Protein 6N5W (pdb70)

Structure (mmCIF, N/CA/C/O backbone):
data_6N5W
#
_entry.id   6N5W
#
_cell.length_a   43.510
_cell.length_b   130.570
_cell.length_c   36.160
_cell.angle_alpha   90.00
_cell.angle_beta   90.00
_cell.angle_gamma   90.00
#
_symmetry.space_group_name_H-M   'P 21 21 2'
#
loop_
_entity.id
_entity.type
_entity.pdbx_description
1 polymer 'Potassium voltage-gated channel subfamily KQT member 4'
2 polymer 'Potassium voltage-gated channel subfamily KQT member 4'
3 polymer Calmodulin-1
4 non-polymer 'CALCIUM ION'
5 water water
#
loop_
_atom_site.group_PDB
_atom_site.id
_atom_site.type_symbol
_atom_site.label_atom_id
_atom_site.label_alt_id
_atom_site.label_comp_id
_atom_site.label_asym_id
_atom_site.label_entity_id
_atom_site.label_seq_id
_atom_site.pdbx_PDB_ins_code
_atom_site.Cartn_x
_atom_site.Cartn_y
_atom_site.Cartn_z
_atom_site.occupancy
_atom_site.B_iso_or_equiv
_atom_site.auth_seq_id
_atom_site.auth_comp_id
_atom_site.auth_asym_id
_atom_site.auth_atom_id
_atom_site.pdbx_PDB_model_num
ATOM 1 N N . ARG A 1 3 ? -16.258 33.687 -11.361 1.00 83.66 338 ARG A N 1
ATOM 2 C CA . ARG A 1 3 ? -17.716 33.794 -11.473 1.00 88.17 338 ARG A CA 1
ATOM 3 C C . ARG A 1 3 ? -18.434 32.698 -10.681 1.00 89.43 338 ARG A C 1
ATOM 4 O O . ARG A 1 3 ? -17.793 31.884 -10.021 1.00 88.85 338 ARG A O 1
ATOM 12 N N . ARG A 1 4 ? -19.767 32.669 -10.778 1.00 69.51 339 ARG A N 1
ATOM 13 C CA . ARG A 1 4 ? -20.576 31.895 -9.839 1.00 66.51 339 ARG A CA 1
ATOM 14 C C . ARG A 1 4 ? -20.750 30.445 -10.274 1.00 66.34 339 ARG A C 1
ATOM 15 O O . ARG A 1 4 ? -20.495 29.525 -9.490 1.00 65.57 339 ARG A O 1
ATOM 23 N N . MET A 1 5 ? -21.209 30.219 -11.506 1.00 67.18 340 MET A N 1
ATOM 24 C CA . MET A 1 5 ? -21.406 28.848 -11.975 1.00 66.08 340 MET A CA 1
ATOM 25 C C . MET A 1 5 ? -20.147 27.989 -11.902 1.00 63.97 340 MET A C 1
ATOM 26 O O . MET A 1 5 ? -20.231 26.866 -11.370 1.00 61.24 340 MET A O 1
ATOM 31 N N . PRO A 1 6 ? -18.979 28.410 -12.415 1.00 62.67 341 PRO A N 1
ATOM 32 C CA . PRO A 1 6 ? -17.808 27.527 -12.301 1.00 57.37 341 PRO A CA 1
ATOM 33 C C . PRO A 1 6 ? -17.414 27.301 -10.860 1.00 56.04 341 PRO A C 1
ATOM 34 O O . PRO A 1 6 ? -16.861 26.241 -10.532 1.00 50.54 341 PRO A O 1
ATOM 38 N N . ALA A 1 7 ? -17.720 28.273 -9.996 1.00 55.39 342 ALA A N 1
ATOM 39 C CA . ALA A 1 7 ? -17.455 28.168 -8.563 1.00 48.63 342 ALA A CA 1
ATOM 40 C C . ALA A 1 7 ? -18.382 27.161 -7.910 1.00 55.15 342 ALA A C 1
ATOM 41 O O . ALA A 1 7 ? -17.936 26.308 -7.132 1.00 50.19 342 ALA A O 1
ATOM 43 N N . ALA A 1 8 ? -19.685 27.256 -8.204 1.00 55.09 343 ALA A N 1
ATOM 44 C CA . ALA A 1 8 ? -20.615 26.221 -7.758 1.00 55.42 343 ALA A CA 1
ATOM 45 C C . ALA A 1 8 ? -20.181 24.838 -8.234 1.00 57.69 343 ALA A C 1
ATOM 46 O O . ALA A 1 8 ? -20.257 23.859 -7.484 1.00 55.85 343 ALA A O 1
ATOM 48 N N . ASN A 1 9 ? -19.753 24.734 -9.497 1.00 51.18 344 ASN A N 1
ATOM 49 C CA . ASN A 1 9 ? -19.303 23.450 -10.022 1.00 50.61 344 ASN A CA 1
ATOM 50 C C . ASN A 1 9 ? -18.168 22.883 -9.175 1.00 44.29 344 ASN A C 1
ATOM 51 O O . ASN A 1 9 ? -18.191 21.708 -8.784 1.00 40.14 344 ASN A O 1
ATOM 56 N N . LEU A 1 10 ? -17.158 23.706 -8.883 1.00 49.05 345 LEU A N 1
ATOM 57 C CA . LEU A 1 10 ? -16.029 23.210 -8.105 1.00 48.60 345 LEU A CA 1
ATOM 58 C C . LEU A 1 10 ? -16.486 22.709 -6.745 1.00 48.56 345 LEU A C 1
ATOM 59 O O . LEU A 1 10 ? -16.081 21.626 -6.312 1.00 44.47 345 LEU A O 1
ATOM 64 N N . ILE A 1 11 ? -17.340 23.478 -6.061 1.00 43.67 346 ILE A N 1
ATOM 65 C CA . ILE A 1 11 ? -17.776 23.074 -4.725 1.00 48.21 346 ILE A CA 1
ATOM 66 C C . ILE A 1 11 ? -18.615 21.806 -4.799 1.00 45.28 346 ILE A C 1
ATOM 67 O O . ILE A 1 11 ? -18.448 20.889 -3.990 1.00 36.53 346 ILE A O 1
ATOM 72 N N . GLN A 1 12 ? -19.538 21.744 -5.759 1.00 46.31 347 GLN A N 1
ATOM 73 C CA . GLN A 1 12 ? -20.326 20.531 -5.964 1.00 47.26 347 GLN A CA 1
ATOM 74 C C . GLN A 1 12 ? -19.432 19.318 -6.188 1.00 43.99 347 GLN A C 1
ATOM 75 O O . GLN A 1 12 ? -19.556 18.298 -5.501 1.00 39.30 347 GLN A O 1
ATOM 81 N N . ALA A 1 13 ? -18.512 19.421 -7.150 1.00 41.57 348 ALA A N 1
ATOM 82 C CA . ALA A 1 13 ? -17.638 18.298 -7.479 1.00 40.03 348 ALA A CA 1
ATOM 83 C C . ALA A 1 13 ? -16.812 17.866 -6.276 1.00 36.96 348 ALA A C 1
ATOM 84 O O . ALA A 1 13 ? -16.649 16.666 -6.010 1.00 33.67 348 ALA A O 1
ATOM 86 N N . ALA A 1 14 ? -16.310 18.830 -5.519 1.00 26.78 349 ALA A N 1
ATOM 87 C CA . ALA A 1 14 ? -15.530 18.498 -4.335 1.00 32.57 349 ALA A CA 1
ATOM 88 C C . ALA A 1 14 ? -16.389 17.779 -3.294 1.00 31.96 349 ALA A C 1
ATOM 89 O O . ALA A 1 14 ? -15.958 16.780 -2.690 1.00 29.02 349 ALA A O 1
ATOM 91 N N . TRP A 1 15 ? -17.623 18.249 -3.092 1.00 36.00 350 TRP A N 1
ATOM 92 C CA . TRP A 1 15 ? -18.501 17.602 -2.112 1.00 36.44 350 TRP A CA 1
ATOM 93 C C . TRP A 1 15 ? -18.856 16.166 -2.539 1.00 39.65 350 TRP A C 1
ATOM 94 O O . TRP A 1 15 ? -18.807 15.246 -1.719 1.00 31.33 350 TRP A O 1
ATOM 105 N N . ARG A 1 16 ? -19.168 15.943 -3.827 1.00 36.72 351 ARG A N 1
ATOM 106 C CA . ARG A 1 16 ? -19.546 14.598 -4.261 1.00 40.29 351 ARG A CA 1
ATOM 107 C C . ARG A 1 16 ? -18.369 13.642 -4.255 1.00 39.97 351 ARG A C 1
ATOM 108 O O . ARG A 1 16 ? -18.567 12.429 -4.118 1.00 43.43 351 ARG A O 1
ATOM 116 N N . LEU A 1 17 ? -17.148 14.158 -4.403 1.00 43.60 352 LEU A N 1
ATOM 117 C CA . LEU A 1 17 ? -15.968 13.315 -4.232 1.00 41.65 352 LEU A CA 1
ATOM 118 C C . LEU A 1 17 ? -15.751 12.970 -2.761 1.00 39.24 352 LEU A C 1
ATOM 119 O O . LEU A 1 17 ? -15.580 11.804 -2.410 1.00 43.23 352 LEU A O 1
ATOM 124 N N . TYR A 1 18 ? -15.738 13.980 -1.887 1.00 41.41 353 TYR A N 1
ATOM 125 C CA . TYR A 1 18 ? -15.647 13.723 -0.453 1.00 37.27 353 TYR A CA 1
ATOM 126 C C . TYR A 1 18 ? -16.725 12.730 0.011 1.00 46.56 353 TYR A C 1
ATOM 127 O O . TYR A 1 18 ? -16.477 11.890 0.876 1.00 56.85 353 TYR A O 1
ATOM 136 N N . SER A 1 19 ? -17.897 12.798 -0.572 1.00 50.19 354 SER A N 1
ATOM 137 C CA . SER A 1 19 ? -18.994 11.936 -0.208 1.00 55.16 354 SER A CA 1
ATOM 138 C C . SER A 1 19 ? -18.939 10.494 -0.694 1.00 59.51 354 SER A C 1
ATOM 139 O O . SER A 1 19 ? -19.771 9.702 -0.311 1.00 58.59 354 SER A O 1
ATOM 142 N N . THR A 1 20 ? -17.992 10.160 -1.549 1.00 55.55 355 THR A N 1
ATOM 143 C CA . THR A 1 20 ? -17.914 8.800 -2.034 1.00 64.57 355 THR A CA 1
ATOM 144 C C . THR A 1 20 ? -17.575 7.886 -0.877 1.00 65.30 355 THR A C 1
ATOM 145 O O . THR A 1 20 ? -18.024 6.768 -0.813 1.00 68.26 355 THR A O 1
ATOM 149 N N . ASP A 1 21 ? -16.808 8.393 0.063 1.00 84.55 356 ASP A N 1
ATOM 150 C CA . ASP A 1 21 ? -16.469 7.640 1.242 1.00 91.19 356 ASP A CA 1
ATOM 151 C C . ASP A 1 21 ? -17.688 7.580 2.136 1.00 88.60 356 ASP A C 1
ATOM 152 O O . ASP A 1 21 ? -17.949 8.507 2.889 1.00 86.28 356 ASP A O 1
ATOM 157 N N . ASP B 2 2 ? -17.298 -11.064 -6.694 1.00 80.78 525 ASP B N 1
ATOM 158 C CA . ASP B 2 2 ? -17.899 -9.818 -6.221 1.00 85.49 525 ASP B CA 1
ATOM 159 C C . ASP B 2 2 ? -17.272 -8.595 -6.896 1.00 80.91 525 ASP B C 1
ATOM 160 O O . ASP B 2 2 ? -16.073 -8.346 -6.773 1.00 83.18 525 ASP B O 1
ATOM 165 N N . ILE B 2 3 ? -18.118 -7.823 -7.585 1.00 68.77 526 ILE B N 1
ATOM 166 C CA . ILE B 2 3 ? -17.685 -6.710 -8.429 1.00 57.85 526 ILE B CA 1
ATOM 167 C C . ILE B 2 3 ? -17.834 -5.363 -7.731 1.00 58.09 526 ILE B C 1
ATOM 168 O O . ILE B 2 3 ? -17.376 -4.339 -8.268 1.00 56.89 526 ILE B O 1
ATOM 173 N N . MET B 2 4 ? -18.442 -5.332 -6.548 1.00 54.22 527 MET B N 1
ATOM 174 C CA . MET B 2 4 ? -18.780 -4.064 -5.900 1.00 54.50 527 MET B CA 1
ATOM 175 C C . MET B 2 4 ? -17.575 -3.185 -5.573 1.00 51.12 527 MET B C 1
ATOM 176 O O . MET B 2 4 ? -17.642 -1.968 -5.826 1.00 43.78 527 MET B O 1
ATOM 181 N N . PRO B 2 5 ? -16.481 -3.689 -4.984 1.00 55.28 528 PRO B N 1
ATOM 182 C CA . PRO B 2 5 ? -15.333 -2.791 -4.741 1.00 49.74 528 PRO B CA 1
ATOM 183 C C . PRO B 2 5 ? -14.832 -2.155 -6.023 1.00 45.61 528 PRO B C 1
ATOM 184 O O . PRO B 2 5 ? -14.536 -0.954 -6.066 1.00 46.64 528 PRO B O 1
ATOM 188 N N . ALA B 2 6 ? -14.760 -2.950 -7.086 1.00 35.12 529 ALA B N 1
ATOM 189 C CA . ALA B 2 6 ? -14.342 -2.440 -8.381 1.00 36.84 529 ALA B CA 1
ATOM 190 C C . ALA B 2 6 ? -15.253 -1.310 -8.843 1.00 33.10 529 ALA B C 1
ATOM 191 O O . ALA B 2 6 ? -14.776 -0.248 -9.254 1.00 30.62 529 ALA B O 1
ATOM 193 N N . VAL B 2 7 ? -16.567 -1.497 -8.722 1.00 35.46 530 VAL B N 1
ATOM 194 C CA . VAL B 2 7 ? -17.507 -0.472 -9.171 1.00 38.59 530 VAL B CA 1
ATOM 195 C C . VAL B 2 7 ? -17.409 0.788 -8.312 1.00 38.28 530 VAL B C 1
ATOM 196 O O . VAL B 2 7 ? -17.416 1.916 -8.833 1.00 32.71 530 VAL B O 1
ATOM 200 N N . LYS B 2 8 ? -17.319 0.632 -6.989 1.00 41.85 531 LYS B N 1
ATOM 201 C CA . LYS B 2 8 ? -17.137 1.808 -6.146 1.00 36.42 531 LYS B CA 1
ATOM 202 C C . LYS B 2 8 ? -15.873 2.577 -6.541 1.00 34.97 531 LYS B C 1
ATOM 203 O O . LYS B 2 8 ? -15.874 3.813 -6.600 1.00 42.18 531 LYS B O 1
ATOM 209 N N . THR B 2 9 ? -14.805 1.861 -6.869 1.00 33.72 532 THR B N 1
ATOM 210 C CA . THR B 2 9 ? -13.573 2.509 -7.312 1.00 36.91 532 THR B CA 1
ATOM 211 C C . THR B 2 9 ? -13.769 3.240 -8.640 1.00 32.19 532 THR B C 1
ATOM 212 O O . THR B 2 9 ? -13.245 4.343 -8.842 1.00 30.55 532 THR B O 1
ATOM 216 N N . VAL B 2 10 ? -14.537 2.650 -9.553 1.00 35.20 533 VAL B N 1
ATOM 217 C CA . VAL B 2 10 ? -14.807 3.310 -10.829 1.00 29.72 533 VAL B CA 1
ATOM 218 C C . VAL B 2 10 ? -15.543 4.621 -10.602 1.00 31.55 533 VAL B C 1
ATOM 219 O O . VAL B 2 10 ? -15.197 5.653 -11.196 1.00 32.81 533 VAL B O 1
ATOM 223 N N . ILE B 2 11 ? -16.544 4.615 -9.709 1.00 27.01 534 ILE B N 1
ATOM 224 C CA . ILE B 2 11 ? -17.306 5.835 -9.441 1.00 33.71 534 ILE B CA 1
ATOM 225 C C . ILE B 2 11 ? -16.400 6.900 -8.822 1.00 32.79 534 ILE B C 1
ATOM 226 O O . ILE B 2 11 ? -16.431 8.070 -9.219 1.00 36.02 534 ILE B O 1
ATOM 231 N N . ARG B 2 12 ? -15.562 6.503 -7.863 1.00 36.11 535 ARG B N 1
ATOM 232 C CA . ARG B 2 12 ? -14.669 7.455 -7.226 1.00 41.07 535 ARG B CA 1
ATOM 233 C C . ARG B 2 12 ? -13.717 8.052 -8.246 1.00 35.30 535 ARG B C 1
ATOM 234 O O . ARG B 2 12 ? -13.442 9.254 -8.214 1.00 37.84 535 ARG B O 1
ATOM 242 N N . SER B 2 13 ? -13.243 7.239 -9.195 1.00 33.27 536 SER B N 1
ATOM 243 C CA . SER B 2 13 ? -12.299 7.756 -10.180 1.00 34.77 536 SER B CA 1
ATOM 244 C C . SER B 2 13 ? -12.956 8.782 -11.101 1.00 33.90 536 SER B C 1
ATOM 245 O O . SER B 2 13 ? -12.324 9.773 -11.478 1.00 36.75 536 SER B O 1
ATOM 248 N N . ILE B 2 14 ? -14.222 8.574 -11.467 1.00 32.22 537 ILE B N 1
ATOM 249 C CA . ILE B 2 14 ? -14.923 9.569 -12.276 1.00 30.49 537 ILE B CA 1
ATOM 250 C C . ILE B 2 14 ? -15.154 10.844 -11.475 1.00 31.92 537 ILE B C 1
ATOM 251 O O . ILE B 2 14 ? -15.082 11.955 -12.005 1.00 32.68 537 ILE B O 1
ATOM 256 N N . ARG B 2 15 ? -15.401 10.714 -10.175 1.00 37.31 538 ARG B N 1
ATOM 257 C CA . ARG B 2 15 ? -15.585 11.924 -9.388 1.00 33.49 538 ARG B CA 1
ATOM 258 C C . ARG B 2 15 ? -14.268 12.652 -9.171 1.00 36.88 538 ARG B C 1
ATOM 259 O O . ARG B 2 15 ? -14.253 13.886 -9.095 1.00 36.51 538 ARG B O 1
ATOM 267 N N . ILE B 2 16 ? -13.149 11.932 -9.128 1.00 30.84 539 ILE B N 1
ATOM 268 C CA . ILE B 2 16 ? -11.853 12.611 -9.083 1.00 33.75 539 ILE B CA 1
ATOM 269 C C . ILE B 2 16 ? -11.617 13.395 -10.369 1.00 30.07 539 ILE B C 1
ATOM 270 O O . ILE B 2 16 ? -11.334 14.598 -10.338 1.00 30.64 539 ILE B O 1
ATOM 275 N N . LEU B 2 17 ? -11.796 12.743 -11.520 1.00 34.98 540 LEU B N 1
ATOM 276 C CA . LEU B 2 17 ? -11.685 13.433 -12.802 1.00 35.96 540 LEU B CA 1
ATOM 277 C C . LEU B 2 17 ? -12.598 14.650 -12.863 1.00 37.12 540 LEU B C 1
ATOM 278 O O . LEU B 2 17 ? -12.163 15.737 -13.254 1.00 34.63 540 LEU B O 1
ATOM 283 N N . LYS B 2 18 ? -13.858 14.502 -12.426 1.00 37.05 541 LYS B N 1
ATOM 284 C CA . LYS B 2 18 ? -14.778 15.632 -12.446 1.00 38.80 541 LYS B CA 1
ATOM 285 C C . LYS B 2 18 ? -14.301 16.741 -11.532 1.00 43.45 541 LYS B C 1
ATOM 286 O O . LYS B 2 18 ? -14.409 17.931 -11.865 1.00 42.03 541 LYS B O 1
ATOM 292 N N . PHE B 2 19 ? -13.786 16.379 -10.365 1.00 34.48 542 PHE B N 1
ATOM 293 C CA . PHE B 2 19 ? -13.281 17.404 -9.477 1.00 36.38 542 PHE B CA 1
ATOM 294 C C . PHE B 2 19 ? -12.093 18.122 -10.107 1.00 37.91 542 PHE B C 1
ATOM 295 O O . PHE B 2 19 ? -12.039 19.355 -10.126 1.00 33.19 542 PHE B O 1
ATOM 303 N N . LEU B 2 20 ? -11.144 17.366 -10.670 1.00 36.05 543 LEU B N 1
ATOM 304 C CA . LEU B 2 20 ? -9.960 18.010 -11.238 1.00 34.94 543 LEU B CA 1
ATOM 305 C C . LEU B 2 20 ? -10.326 18.939 -12.389 1.00 44.07 543 LEU B C 1
ATOM 306 O O . LEU B 2 20 ? -9.673 19.974 -12.586 1.00 39.31 543 LEU B O 1
ATOM 311 N N . VAL B 2 21 ? -11.363 18.598 -13.159 1.00 46.93 544 VAL B N 1
ATOM 312 C CA . VAL B 2 21 ? -11.730 19.471 -14.263 1.00 44.76 544 VAL B CA 1
ATOM 313 C C . VAL B 2 21 ? -12.406 20.731 -13.746 1.00 43.90 544 VAL B C 1
ATOM 314 O O . VAL B 2 21 ? -12.080 21.841 -14.184 1.00 50.23 544 VAL B O 1
ATOM 318 N N . ALA B 2 22 ? -13.332 20.600 -12.786 1.00 35.94 545 ALA B N 1
ATOM 319 C CA . ALA B 2 22 ? -13.939 21.804 -12.223 1.00 35.49 545 ALA B CA 1
ATOM 320 C C . ALA B 2 22 ? -12.895 22.698 -11.548 1.00 40.41 545 ALA B C 1
ATOM 321 O O . ALA B 2 22 ? -13.081 23.924 -11.469 1.00 40.61 545 ALA B O 1
ATOM 323 N N . LYS B 2 23 ? -11.769 22.124 -11.097 1.00 37.96 546 LYS B N 1
ATOM 324 C CA . LYS B 2 23 ? -10.722 22.963 -10.521 1.00 41.17 546 LYS B CA 1
ATOM 325 C C . LYS B 2 23 ? -9.960 23.719 -11.608 1.00 47.99 546 LYS B C 1
ATOM 326 O O . LYS B 2 23 ? -9.690 24.919 -11.462 1.00 50.35 546 LYS B O 1
ATOM 332 N N . ARG B 2 24 ? -9.608 23.032 -12.702 1.00 52.78 547 ARG B N 1
ATOM 333 C CA . ARG B 2 24 ? -8.974 23.688 -13.844 1.00 50.84 547 ARG B CA 1
ATOM 334 C C . ARG B 2 24 ? -9.845 24.817 -14.386 1.00 51.76 547 ARG B C 1
ATOM 335 O O . ARG B 2 24 ? -9.347 25.914 -14.678 1.00 54.30 547 ARG B O 1
ATOM 343 N N . LYS B 2 25 ? -11.158 24.575 -14.492 1.00 48.54 548 LYS B N 1
ATOM 344 C CA . LYS B 2 25 ? -12.075 25.539 -15.090 1.00 49.75 548 LYS B CA 1
ATOM 345 C C . LYS B 2 25 ? -12.320 26.746 -14.206 1.00 49.94 548 LYS B C 1
ATOM 346 O O . LYS B 2 25 ? -12.701 27.802 -14.722 1.00 52.83 548 LYS B O 1
ATOM 352 N N . PHE B 2 26 ? -12.138 26.617 -12.899 1.00 49.15 549 PHE B N 1
ATOM 353 C CA . PHE B 2 26 ? -12.339 27.745 -12.007 1.00 49.24 549 PHE B CA 1
ATOM 354 C C . PHE B 2 26 ? -11.058 28.574 -11.977 1.00 60.00 549 PHE B C 1
ATOM 355 O O . PHE B 2 26 ? -9.961 28.045 -11.746 1.00 61.65 549 PHE B O 1
ATOM 364 N N . LEU C 3 5 ? 4.430 -3.526 -0.700 1.00 99.65 4 LEU C N 1
ATOM 365 C CA . LEU C 3 5 ? 3.270 -3.650 -1.584 1.00 98.70 4 LEU C CA 1
ATOM 366 C C . LEU C 3 5 ? 2.595 -5.013 -1.449 1.00 94.70 4 LEU C C 1
ATOM 367 O O . LEU C 3 5 ? 3.269 -6.046 -1.417 1.00 94.69 4 LEU C O 1
ATOM 372 N N . THR C 3 6 ? 1.261 -5.013 -1.379 1.00 97.85 5 THR C N 1
ATOM 373 C CA . THR C 3 6 ? 0.484 -6.238 -1.231 1.00 103.87 5 THR C CA 1
ATOM 374 C C . THR C 3 6 ? -0.524 -6.363 -2.363 1.00 100.10 5 THR C C 1
ATOM 375 O O . THR C 3 6 ? -1.002 -5.364 -2.909 1.00 97.72 5 THR C O 1
ATOM 379 N N . GLU C 3 7 ? -0.868 -7.604 -2.691 1.00 80.47 6 GLU C N 1
ATOM 380 C CA . GLU C 3 7 ? -1.792 -7.856 -3.787 1.00 77.89 6 GLU C CA 1
ATOM 381 C C . GLU C 3 7 ? -3.238 -7.559 -3.397 1.00 78.60 6 GLU C C 1
ATOM 382 O O . GLU C 3 7 ? -4.126 -7.602 -4.250 1.00 77.33 6 GLU C O 1
ATOM 388 N N . GLU C 3 8 ? -3.495 -7.208 -2.138 1.00 89.27 7 GLU C N 1
ATOM 389 C CA . GLU C 3 8 ? -4.808 -6.691 -1.772 1.00 91.37 7 GLU C CA 1
ATOM 390 C C . GLU C 3 8 ? -5.144 -5.446 -2.588 1.00 89.32 7 GLU C C 1
ATOM 391 O O . GLU C 3 8 ? -6.122 -5.424 -3.344 1.00 87.09 7 GLU C O 1
ATOM 397 N N . GLN C 3 9 ? -4.318 -4.404 -2.475 1.00 94.80 8 GLN C N 1
ATOM 398 C CA . GLN C 3 9 ? -4.612 -3.156 -3.172 1.00 98.35 8 GLN C CA 1
ATOM 399 C C . GLN C 3 9 ? -4.492 -3.315 -4.688 1.00 95.95 8 GLN C C 1
ATOM 400 O O . GLN C 3 9 ? -5.299 -2.753 -5.440 1.00 94.43 8 GLN C O 1
ATOM 406 N N . ILE C 3 10 ? -3.504 -4.088 -5.156 1.00 75.54 9 ILE C N 1
ATOM 407 C CA . ILE C 3 10 ? -3.317 -4.306 -6.593 1.00 71.11 9 ILE C CA 1
ATOM 408 C C . ILE C 3 10 ? -4.593 -4.869 -7.210 1.00 71.46 9 ILE C C 1
ATOM 409 O O . ILE C 3 10 ? -4.947 -4.546 -8.356 1.00 59.28 9 ILE C O 1
ATOM 414 N N . ALA C 3 11 ? -5.317 -5.689 -6.441 1.00 76.47 10 ALA C N 1
ATOM 415 C CA . ALA C 3 11 ? -6.465 -6.426 -6.954 1.00 70.27 10 ALA C CA 1
ATOM 416 C C . ALA C 3 11 ? -7.575 -5.494 -7.409 1.00 65.30 10 ALA C C 1
ATOM 417 O O . ALA C 3 11 ? -8.067 -5.608 -8.537 1.00 60.93 10 ALA C O 1
ATOM 419 N N . GLU C 3 12 ? -7.983 -4.563 -6.538 1.00 76.34 11 GLU C N 1
ATOM 420 C CA . GLU C 3 12 ? -9.168 -3.758 -6.803 1.00 74.25 11 GLU C CA 1
ATOM 421 C C . GLU C 3 12 ? -8.897 -2.729 -7.886 1.00 72.30 11 GLU C C 1
ATOM 422 O O . GLU C 3 12 ? -9.778 -2.433 -8.705 1.00 63.83 11 GLU C O 1
ATOM 428 N N . PHE C 3 13 ? -7.686 -2.162 -7.898 1.00 61.02 12 PHE C N 1
ATOM 429 C CA . PHE C 3 13 ? -7.361 -1.140 -8.889 1.00 49.95 12 PHE C CA 1
ATOM 430 C C . PHE C 3 13 ? -7.210 -1.747 -10.278 1.00 44.67 12 PHE C C 1
ATOM 431 O O . PHE C 3 13 ? -7.611 -1.138 -11.275 1.00 44.87 12 PHE C O 1
ATOM 439 N N . LYS C 3 14 ? -6.638 -2.945 -10.370 1.00 39.59 13 LYS C N 1
ATOM 440 C CA . LYS C 3 14 ? -6.542 -3.579 -11.674 1.00 44.03 13 LYS C CA 1
ATOM 441 C C . LYS C 3 14 ? -7.937 -3.908 -12.210 1.00 46.90 13 LYS C C 1
ATOM 442 O O . LYS C 3 14 ? -8.253 -3.613 -13.369 1.00 42.91 13 LYS C O 1
ATOM 448 N N . GLU C 3 15 ? -8.795 -4.500 -11.373 1.00 44.98 14 GLU C N 1
ATOM 449 C CA . GLU C 3 15 ? -10.149 -4.801 -11.827 1.00 47.56 14 GLU C CA 1
ATOM 450 C C . GLU C 3 15 ? -10.875 -3.526 -12.243 1.00 40.06 14 GLU C C 1
ATOM 451 O O . GLU C 3 15 ? -11.535 -3.483 -13.292 1.00 34.92 14 GLU C O 1
ATOM 457 N N . ALA C 3 16 ? -10.743 -2.465 -11.449 1.00 35.62 15 ALA C N 1
ATOM 458 C CA . ALA C 3 16 ? -11.402 -1.217 -11.798 1.00 35.12 15 ALA C CA 1
ATOM 459 C C . ALA C 3 16 ? -10.885 -0.665 -13.113 1.00 31.27 15 ALA C C 1
ATOM 460 O O . ALA C 3 16 ? -11.659 -0.117 -13.915 1.00 28.52 15 ALA C O 1
ATOM 462 N N . PHE C 3 17 ? -9.569 -0.769 -13.334 1.00 30.98 16 PHE C N 1
ATOM 463 C CA . PHE C 3 17 ? -8.984 -0.302 -14.581 1.00 32.53 16 PHE C CA 1
ATOM 464 C C . PHE C 3 17 ? -9.565 -1.065 -15.764 1.00 37.73 16 PHE C C 1
ATOM 465 O O . PHE C 3 17 ? -9.895 -0.465 -16.798 1.00 34.65 16 PHE C O 1
ATOM 473 N N . SER C 3 18 ? -9.710 -2.396 -15.615 1.00 37.09 17 SER C N 1
ATOM 474 C CA . SER C 3 18 ? -10.223 -3.250 -16.680 1.00 38.82 17 SER C CA 1
ATOM 475 C C . SER C 3 18 ? -11.664 -2.917 -17.045 1.00 41.02 17 SER C C 1
ATOM 476 O O . SER C 3 18 ? -12.068 -3.106 -18.195 1.00 38.43 17 SER C O 1
ATOM 479 N N . LEU C 3 19 ? -12.460 -2.447 -16.091 1.00 34.47 18 LEU C N 1
ATOM 480 C CA . LEU C 3 19 ? -13.815 -2.035 -16.437 1.00 35.07 18 LEU C CA 1
ATOM 481 C C . LEU C 3 19 ? -13.813 -0.838 -17.387 1.00 39.80 18 LEU C C 1
ATOM 482 O O . LEU C 3 19 ? -14.734 -0.695 -18.195 1.00 37.55 18 LEU C O 1
ATOM 487 N N . PHE C 3 20 ? -12.793 0.024 -17.312 1.00 39.05 19 PHE C N 1
ATOM 488 C CA . PHE C 3 20 ? -12.621 1.060 -18.326 1.00 43.62 19 PHE C CA 1
ATOM 489 C C . PHE C 3 20 ? -11.993 0.488 -19.599 1.00 43.71 19 PHE C C 1
ATOM 490 O O . PHE C 3 20 ? -12.495 0.701 -20.713 1.00 45.67 19 PHE C O 1
ATOM 498 N N . ASP C 3 21 ? -10.860 -0.196 -19.447 1.00 35.35 20 ASP C N 1
ATOM 499 C CA . ASP C 3 21 ? -10.049 -0.662 -20.575 1.00 41.09 20 ASP C CA 1
ATOM 500 C C . ASP C 3 21 ? -10.626 -1.950 -21.175 1.00 41.73 20 ASP C C 1
ATOM 501 O O . ASP C 3 21 ? -9.968 -2.977 -21.282 1.00 43.11 20 ASP C O 1
ATOM 506 N N . LYS C 3 22 ? -11.880 -1.864 -21.619 1.00 46.41 21 LYS C N 1
ATOM 507 C CA . LYS C 3 22 ? -12.574 -3.063 -22.097 1.00 51.43 21 LYS C CA 1
ATOM 508 C C . LYS C 3 22 ? -11.883 -3.714 -23.290 1.00 53.55 21 LYS C C 1
ATOM 509 O O . LYS C 3 22 ? -11.972 -4.937 -23.462 1.00 58.33 21 LYS C O 1
ATOM 515 N N . ASP C 3 23 ? -11.182 -2.938 -24.117 1.00 54.58 22 ASP C N 1
ATOM 516 C CA . ASP C 3 23 ? -10.429 -3.554 -25.204 1.00 54.65 22 ASP C CA 1
ATOM 517 C C . ASP C 3 23 ? -9.093 -4.131 -24.730 1.00 59.10 22 ASP C C 1
ATOM 518 O O . ASP C 3 23 ? -8.387 -4.773 -25.521 1.00 55.19 22 ASP C O 1
ATOM 523 N N . GLY C 3 24 ? -8.726 -3.907 -23.468 1.00 55.88 23 GLY C N 1
ATOM 524 C CA . GLY C 3 24 ? -7.578 -4.580 -22.895 1.00 52.18 23 GLY C CA 1
ATOM 525 C C . GLY C 3 24 ? -6.253 -4.239 -23.537 1.00 56.37 23 GLY C C 1
ATOM 526 O O . GLY C 3 24 ? -5.335 -5.064 -23.517 1.00 64.14 23 GLY C O 1
ATOM 527 N N . ASP C 3 25 ? -6.115 -3.047 -24.106 1.00 48.66 24 ASP C N 1
ATOM 528 C CA . ASP C 3 25 ? -4.827 -2.688 -24.673 1.00 51.89 24 ASP C CA 1
ATOM 529 C C . ASP C 3 25 ? -3.944 -1.967 -23.667 1.00 49.14 24 ASP C C 1
ATOM 530 O O . ASP C 3 25 ? -2.807 -1.626 -23.993 1.00 53.18 24 ASP C O 1
ATOM 535 N N . GLY C 3 26 ? -4.420 -1.761 -22.443 1.00 43.66 25 GLY C N 1
ATOM 536 C CA . GLY C 3 26 ? -3.618 -1.100 -21.437 1.00 42.81 25 GLY C CA 1
ATOM 537 C C . GLY C 3 26 ? -3.842 0.391 -21.320 1.00 41.25 25 GLY C C 1
ATOM 538 O O . GLY C 3 26 ? -3.028 1.073 -20.687 1.00 37.91 25 GLY C O 1
ATOM 539 N N . THR C 3 27 ? -4.927 0.921 -21.879 1.00 48.86 26 THR C N 1
ATOM 540 C CA . THR C 3 27 ? -5.114 2.360 -21.857 1.00 48.10 26 THR C CA 1
ATOM 541 C C . THR C 3 27 ? -6.596 2.707 -21.977 1.00 49.03 26 THR C C 1
ATOM 542 O O . THR C 3 27 ? -7.378 2.009 -22.636 1.00 46.38 26 THR C O 1
ATOM 546 N N . ILE C 3 28 ? -6.987 3.775 -21.295 1.00 41.00 27 ILE C N 1
ATOM 547 C CA . ILE C 3 28 ? -8.371 4.231 -21.291 1.00 38.78 27 ILE C CA 1
ATOM 548 C C . ILE C 3 28 ? -8.482 5.408 -22.240 1.00 39.72 27 ILE C C 1
ATOM 549 O O . ILE C 3 28 ? -7.837 6.443 -22.020 1.00 37.14 27 ILE C O 1
ATOM 554 N N . THR C 3 29 ? -9.313 5.266 -23.269 1.00 40.34 28 THR C N 1
ATOM 555 C CA . THR C 3 29 ? -9.557 6.337 -24.223 1.00 43.77 28 THR C CA 1
ATOM 556 C C . THR C 3 29 ? -10.779 7.158 -23.815 1.00 46.96 28 THR C C 1
ATOM 557 O O . THR C 3 29 ? -11.520 6.807 -22.892 1.00 41.10 28 THR C O 1
ATOM 561 N N . THR C 3 30 ? -10.991 8.272 -24.529 1.00 46.01 29 THR C N 1
ATOM 562 C CA . THR C 3 30 ? -12.204 9.051 -24.306 1.00 43.26 29 THR C CA 1
ATOM 563 C C . THR C 3 30 ? -13.427 8.219 -24.615 1.00 38.96 29 THR C C 1
ATOM 564 O O . THR C 3 30 ? -14.470 8.363 -23.963 1.00 38.07 29 THR C O 1
ATOM 568 N N . LYS C 3 31 ? -13.329 7.361 -25.631 1.00 45.28 30 LYS C N 1
ATOM 569 C CA . LYS C 3 31 ? -14.469 6.522 -25.977 1.00 50.33 30 LYS C CA 1
ATOM 570 C C . LYS C 3 31 ? -14.789 5.565 -24.839 1.00 45.32 30 LYS C C 1
ATOM 571 O O . LYS C 3 31 ? -15.961 5.390 -24.474 1.00 46.43 30 LYS C O 1
ATOM 577 N N . GLU C 3 32 ? -13.756 4.986 -24.218 1.00 38.30 31 GLU C N 1
ATOM 578 C CA . GLU C 3 32 ? -14.025 4.048 -23.132 1.00 42.04 31 GLU C CA 1
ATOM 579 C C . GLU C 3 32 ? -14.431 4.771 -21.865 1.00 38.54 31 GLU C C 1
ATOM 580 O O . GLU C 3 32 ? -15.369 4.340 -21.192 1.00 33.61 31 GLU C O 1
ATOM 586 N N . LEU C 3 33 ? -13.747 5.865 -21.522 1.00 35.33 32 LEU C N 1
ATOM 587 C CA . LEU C 3 33 ? -14.168 6.645 -20.363 1.00 39.17 32 LEU C CA 1
ATOM 588 C C . LEU C 3 33 ? -15.605 7.112 -20.523 1.00 39.64 32 LEU C C 1
ATOM 589 O O . LEU C 3 33 ? -16.390 7.057 -19.575 1.00 37.84 32 LEU C O 1
ATOM 594 N N . GLY C 3 34 ? -15.969 7.571 -21.719 1.00 42.69 33 GLY C N 1
ATOM 595 C CA . GLY C 3 34 ? -17.338 7.998 -21.949 1.00 41.18 33 GLY C CA 1
ATOM 596 C C . GLY C 3 34 ? -18.342 6.864 -21.895 1.00 40.01 33 GLY C C 1
ATOM 597 O O . GLY C 3 34 ? -19.482 7.060 -21.467 1.00 41.55 33 GLY C O 1
ATOM 598 N N . THR C 3 35 ? -17.946 5.674 -22.344 1.00 37.64 34 THR C N 1
ATOM 599 C CA . THR C 3 35 ? -18.834 4.520 -22.290 1.00 38.18 34 THR C CA 1
ATOM 600 C C . THR C 3 35 ? -19.206 4.188 -20.852 1.00 43.19 34 THR C C 1
ATOM 601 O O . THR C 3 35 ? -20.380 3.972 -20.534 1.00 38.31 34 THR C O 1
ATOM 605 N N . VAL C 3 36 ? -18.204 4.118 -19.974 1.00 36.91 35 VAL C N 1
ATOM 606 C CA . VAL C 3 36 ? -18.464 3.866 -18.563 1.00 37.08 35 VAL C CA 1
ATOM 607 C C . VAL C 3 36 ? -19.390 4.935 -17.996 1.00 31.91 35 VAL C C 1
ATOM 608 O O . VAL C 3 36 ? -20.399 4.627 -17.358 1.00 31.80 35 VAL C O 1
ATOM 612 N N . MET C 3 37 ? -19.093 6.212 -18.260 1.00 35.15 36 MET C N 1
ATOM 613 C CA . MET C 3 37 ? -19.963 7.267 -17.742 1.00 36.93 36 MET C CA 1
ATOM 614 C C . MET C 3 37 ? -21.394 7.142 -18.271 1.00 42.95 36 MET C C 1
ATOM 615 O O . MET C 3 37 ? -22.358 7.297 -17.506 1.00 38.97 36 MET C O 1
ATOM 620 N N . ARG C 3 38 ? -21.558 6.869 -19.572 1.00 39.02 37 ARG C N 1
ATOM 621 C CA . ARG C 3 38 ? -22.912 6.758 -20.112 1.00 44.30 37 ARG C CA 1
ATOM 622 C C . ARG C 3 38 ? -23.639 5.589 -19.476 1.00 43.68 37 ARG C C 1
ATOM 623 O O . ARG C 3 38 ? -24.829 5.688 -19.166 1.00 45.55 37 ARG C O 1
ATOM 631 N N . SER C 3 39 ? -22.926 4.496 -19.220 1.00 44.23 38 SER C N 1
ATOM 632 C CA . SER C 3 39 ? -23.566 3.351 -18.588 1.00 44.11 38 SER C CA 1
ATOM 633 C C . SER C 3 39 ? -23.980 3.639 -17.153 1.00 42.28 38 SER C C 1
ATOM 634 O O . SER C 3 39 ? -24.723 2.849 -16.576 1.00 42.43 38 SER C O 1
ATOM 637 N N . LEU C 3 40 ? -23.559 4.764 -16.573 1.00 45.57 39 LEU C N 1
ATOM 638 C CA . LEU C 3 40 ? -24.000 5.160 -15.242 1.00 38.95 39 LEU C CA 1
ATOM 639 C C . LEU C 3 40 ? -25.002 6.301 -15.293 1.00 44.60 39 LEU C C 1
ATOM 640 O O . LEU C 3 40 ? -25.220 6.978 -14.285 1.00 41.47 39 LEU C O 1
ATOM 645 N N . GLY C 3 41 ? -25.639 6.468 -16.444 1.00 42.96 40 GLY C N 1
ATOM 646 C CA . GLY C 3 41 ? -26.654 7.484 -16.627 1.00 42.42 40 GLY C CA 1
ATOM 647 C C . GLY C 3 41 ? -26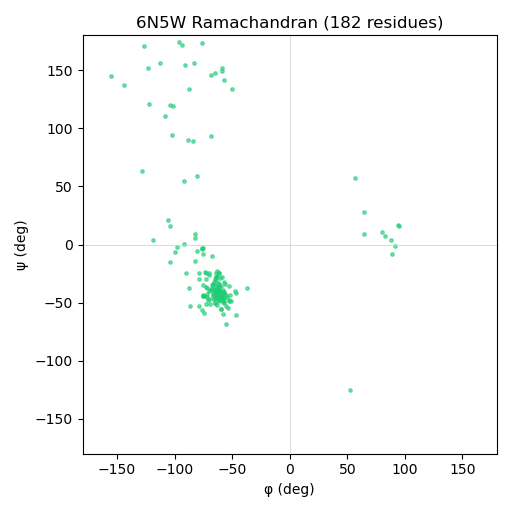.139 8.862 -16.950 1.00 47.14 40 GLY C C 1
ATOM 648 O O . GLY C 3 41 ? -26.907 9.811 -16.986 1.00 58.60 40 GLY C O 1
ATOM 649 N N . GLN C 3 42 ? -24.840 8.977 -17.189 1.00 52.26 41 GLN C N 1
ATOM 650 C CA . GLN C 3 42 ? -24.241 10.265 -17.500 1.00 52.01 41 GLN C CA 1
ATOM 651 C C . GLN C 3 42 ? -24.221 10.528 -18.994 1.00 49.27 41 GLN C C 1
ATOM 652 O O . GLN C 3 42 ? -24.261 9.606 -19.795 1.00 53.03 41 GLN C O 1
ATOM 658 N N . ASN C 3 43 ? -24.196 11.806 -19.360 1.00 50.83 42 ASN C N 1
ATOM 659 C CA . ASN C 3 43 ? -24.163 12.219 -20.759 1.00 53.66 42 ASN C CA 1
ATOM 660 C C . ASN C 3 43 ? -23.027 13.209 -21.033 1.00 55.69 42 ASN C C 1
ATOM 661 O O . ASN C 3 43 ? -23.279 14.353 -21.395 1.00 59.55 42 ASN C O 1
ATOM 666 N N . PRO C 3 44 ? -21.771 12.777 -20.855 1.00 42.16 43 PRO C N 1
ATOM 667 C CA . PRO C 3 44 ? -20.638 13.674 -21.125 1.00 45.29 43 PRO C CA 1
ATOM 668 C C . PRO C 3 44 ? -20.469 13.996 -22.606 1.00 44.90 43 PRO C C 1
ATOM 669 O O . PRO C 3 44 ? -20.766 13.186 -23.493 1.00 40.52 43 PRO C O 1
ATOM 673 N N . THR C 3 45 ? -20.021 15.227 -22.857 1.00 49.39 44 THR C N 1
ATOM 674 C CA . THR C 3 45 ? -19.543 15.623 -24.165 1.00 52.51 44 THR C CA 1
ATOM 675 C C . THR C 3 45 ? -18.097 15.196 -24.330 1.00 47.63 44 THR C C 1
ATOM 676 O O . THR C 3 45 ? -17.351 15.043 -23.355 1.00 45.94 44 THR C O 1
ATOM 680 N N . GLU C 3 46 ? -17.699 15.040 -25.593 1.00 49.68 45 GLU C N 1
ATOM 681 C CA . GLU C 3 46 ? -16.335 14.643 -25.899 1.00 46.79 45 GLU C CA 1
ATOM 682 C C . GLU C 3 46 ? -15.338 15.660 -25.358 1.00 45.46 45 GLU C C 1
ATOM 683 O O . GLU C 3 46 ? -14.253 15.285 -24.899 1.00 40.45 45 GLU C O 1
ATOM 689 N N . ALA C 3 47 ? -15.697 16.950 -25.384 1.00 44.32 46 ALA C N 1
ATOM 690 C CA . ALA C 3 47 ? -14.829 17.977 -24.811 1.00 52.82 46 ALA C CA 1
ATOM 691 C C . ALA C 3 47 ? -14.594 17.728 -23.325 1.00 52.17 46 ALA C C 1
ATOM 692 O O . ALA C 3 47 ? -13.457 17.831 -22.839 1.00 49.16 46 ALA C O 1
ATOM 694 N N . GLU C 3 48 ? -15.666 17.394 -22.593 1.00 52.95 47 GLU C N 1
ATOM 695 C CA . GLU C 3 48 ? -15.549 17.033 -21.186 1.00 49.50 47 GLU C CA 1
ATOM 696 C C . GLU C 3 48 ? -14.627 15.838 -21.006 1.00 45.54 47 GLU C C 1
ATOM 697 O O . GLU C 3 48 ? -13.750 15.840 -20.135 1.00 39.06 47 GLU C O 1
ATOM 703 N N . LEU C 3 49 ? -14.811 14.803 -21.830 1.00 39.94 48 LEU C N 1
ATOM 704 C CA . LEU C 3 49 ? -13.990 13.602 -21.712 1.00 42.43 48 LEU C CA 1
ATOM 705 C C . LEU C 3 49 ? -12.511 13.903 -21.970 1.00 48.31 48 LEU C C 1
ATOM 706 O O . LEU C 3 49 ? -11.629 13.349 -21.298 1.00 37.79 48 LEU C O 1
ATOM 711 N N . GLN C 3 50 ? -12.224 14.793 -22.923 1.00 49.73 49 GLN C N 1
ATOM 712 C CA . GLN C 3 50 ? -10.850 15.204 -23.186 1.00 52.76 49 GLN C CA 1
ATOM 713 C C . GLN C 3 50 ? -10.251 15.941 -21.992 1.00 47.88 49 GLN C C 1
ATOM 714 O O . GLN C 3 50 ? -9.127 15.648 -21.565 1.00 49.52 49 GLN C O 1
ATOM 720 N N . ASP C 3 51 ? -10.974 16.942 -21.482 1.00 40.78 50 ASP C N 1
ATOM 721 C CA . ASP C 3 51 ? -10.550 17.691 -20.301 1.00 42.97 50 ASP C CA 1
ATOM 722 C C . ASP C 3 51 ? -10.229 16.774 -19.118 1.00 43.68 50 ASP C C 1
ATOM 723 O O . ASP C 3 51 ? -9.189 16.922 -18.468 1.00 46.13 50 ASP C O 1
ATOM 728 N N . MET C 3 52 ? -11.115 15.822 -18.823 1.00 40.96 51 MET C N 1
ATOM 729 C CA . MET C 3 52 ? -10.864 14.849 -17.756 1.00 41.49 51 MET C CA 1
ATOM 730 C C . MET C 3 52 ? -9.533 14.136 -17.953 1.00 38.30 51 MET C C 1
ATOM 731 O O . MET C 3 52 ? -8.668 14.136 -17.065 1.00 37.33 51 MET C O 1
ATOM 736 N N . ILE C 3 53 ? -9.347 13.529 -19.130 1.00 36.43 52 ILE C N 1
ATOM 737 C CA . ILE C 3 53 ? -8.145 12.742 -19.388 1.00 39.78 52 ILE C CA 1
ATOM 738 C C . ILE C 3 53 ? -6.909 13.624 -19.318 1.00 43.00 52 ILE C C 1
ATOM 739 O O . ILE C 3 53 ? -5.857 13.220 -18.798 1.00 42.44 52 ILE C O 1
ATOM 744 N N . ASN C 3 54 ? -7.024 14.856 -19.811 1.00 49.23 53 ASN C N 1
ATOM 745 C CA . ASN C 3 54 ? -5.901 15.778 -19.773 1.00 47.26 53 ASN C CA 1
ATOM 746 C C . ASN C 3 54 ? -5.478 16.125 -18.348 1.00 44.58 53 ASN C C 1
ATOM 747 O O . ASN C 3 54 ? -4.325 16.502 -18.143 1.00 45.14 53 ASN C O 1
ATOM 752 N N . GLU C 3 55 ? -6.360 15.994 -17.351 1.00 43.20 54 GLU C N 1
ATOM 753 C CA . GLU C 3 55 ? -5.903 16.321 -16.002 1.00 47.32 54 GLU C CA 1
ATOM 754 C C . GLU C 3 55 ? -4.966 15.270 -15.406 1.00 46.33 54 GLU C C 1
ATOM 755 O O . GLU C 3 55 ? -4.153 15.621 -14.540 1.00 46.04 54 GLU C O 1
ATOM 761 N N . VAL C 3 56 ? -5.015 14.017 -15.864 1.00 43.95 55 VAL C N 1
ATOM 762 C CA . VAL C 3 56 ? -4.129 12.974 -15.353 1.00 43.09 55 VAL C CA 1
ATOM 763 C C . VAL C 3 56 ? -3.215 12.384 -16.421 1.00 44.27 55 VAL C C 1
ATOM 764 O O . VAL C 3 56 ? -2.471 11.439 -16.130 1.00 46.11 55 VAL C O 1
ATOM 768 N N . ASP C 3 57 ? -3.242 12.904 -17.643 1.00 46.34 56 ASP C N 1
ATOM 769 C CA . ASP C 3 57 ? -2.443 12.364 -18.745 1.00 46.17 56 ASP C CA 1
ATOM 770 C C . ASP C 3 57 ? -1.033 12.948 -18.705 1.00 56.04 56 ASP C C 1
ATOM 771 O O . ASP C 3 57 ? -0.729 13.944 -19.359 1.00 51.74 56 ASP C O 1
ATOM 776 N N . ALA C 3 58 ? -0.138 12.282 -17.972 1.00 72.96 57 ALA C N 1
ATOM 777 C CA . ALA C 3 58 ? 1.212 12.809 -17.766 1.00 73.22 57 ALA C CA 1
ATOM 778 C C . ALA C 3 58 ? 1.963 12.996 -19.087 1.00 75.98 57 ALA C C 1
ATOM 779 O O . ALA C 3 58 ? 2.451 14.093 -19.388 1.00 86.45 57 ALA C O 1
ATOM 781 N N . ASP C 3 59 ? 2.068 11.935 -19.891 1.00 66.08 58 ASP C N 1
ATOM 782 C CA . ASP C 3 59 ? 2.886 11.952 -21.104 1.00 67.98 58 ASP C CA 1
ATOM 783 C C . ASP C 3 59 ? 2.178 12.583 -22.309 1.00 67.72 58 ASP C C 1
ATOM 784 O O . ASP C 3 59 ? 2.688 12.479 -23.434 1.00 70.20 58 ASP C O 1
ATOM 789 N N . GLY C 3 60 ? 1.018 13.209 -22.114 1.00 58.17 59 GLY C N 1
ATOM 790 C CA . GLY C 3 60 ? 0.366 13.947 -23.179 1.00 53.17 59 GLY C CA 1
ATOM 791 C C . GLY C 3 60 ? -0.111 13.132 -24.366 1.00 59.25 59 GLY C C 1
ATOM 792 O O . GLY C 3 60 ? -0.549 13.707 -25.368 1.00 58.40 59 GLY C O 1
ATOM 793 N N . ASN C 3 61 ? -0.063 11.798 -24.273 1.00 58.48 60 ASN C N 1
ATOM 794 C CA . ASN C 3 61 ? -0.447 10.975 -25.413 1.00 56.27 60 ASN C CA 1
ATOM 795 C C . ASN C 3 61 ? -1.960 10.784 -25.528 1.00 58.21 60 ASN C C 1
ATOM 796 O O . ASN C 3 61 ? -2.408 10.009 -26.377 1.00 58.04 60 ASN C O 1
ATOM 801 N N . GLY C 3 62 ? -2.755 11.457 -24.694 1.00 52.61 61 GLY C N 1
ATOM 802 C CA . GLY C 3 62 ? -4.186 11.543 -24.898 1.00 53.33 61 GLY C CA 1
ATOM 803 C C . GLY C 3 62 ? -5.022 10.449 -24.267 1.00 48.29 61 GLY C C 1
ATOM 804 O O . GLY C 3 62 ? -6.258 10.545 -24.299 1.00 52.60 61 GLY C O 1
ATOM 805 N N . THR C 3 63 ? -4.416 9.406 -23.709 1.00 48.08 62 THR C N 1
ATOM 806 C CA . THR C 3 63 ? -5.198 8.377 -23.018 1.00 49.68 62 THR C CA 1
ATOM 807 C C . THR C 3 63 ? -4.650 8.166 -21.607 1.00 43.81 62 THR C C 1
ATOM 808 O O . THR C 3 63 ? -3.596 8.702 -21.252 1.00 41.05 62 THR C O 1
ATOM 812 N N . ILE C 3 64 ? -5.367 7.397 -20.779 1.00 41.07 63 ILE C N 1
ATOM 813 C CA . ILE C 3 64 ? -4.934 7.113 -19.409 1.00 35.83 63 ILE C CA 1
ATOM 814 C C . ILE C 3 64 ? -4.383 5.693 -19.320 1.00 42.49 63 ILE C C 1
ATOM 815 O O . ILE C 3 64 ? -5.116 4.724 -19.554 1.00 38.84 63 ILE C O 1
ATOM 820 N N . ASP C 3 65 ? -3.111 5.559 -18.925 1.00 44.43 64 ASP C N 1
ATOM 821 C CA . ASP C 3 65 ? -2.527 4.243 -18.675 1.00 43.23 64 ASP C CA 1
ATOM 822 C C . ASP C 3 65 ? -2.594 3.899 -17.183 1.00 40.09 64 ASP C C 1
ATOM 823 O O . ASP C 3 65 ? -2.977 4.715 -16.339 1.00 38.56 64 ASP C O 1
ATOM 828 N N . PHE C 3 66 ? -2.196 2.674 -16.858 1.00 39.94 65 PHE C N 1
ATOM 829 C CA . PHE C 3 66 ? -2.367 2.218 -15.481 1.00 41.69 65 PHE C CA 1
ATOM 830 C C . PHE C 3 66 ? -1.600 3.047 -14.463 1.00 36.68 65 PHE C C 1
ATOM 831 O O . PHE C 3 66 ? -2.199 3.409 -13.434 1.00 39.74 65 PHE C O 1
ATOM 839 N N . PRO C 3 67 ? -0.308 3.360 -14.648 1.00 39.00 66 PRO C N 1
ATOM 840 C CA . PRO C 3 67 ? 0.368 4.195 -13.646 1.00 40.96 66 PRO C CA 1
ATOM 841 C C . PRO C 3 67 ? -0.322 5.524 -13.450 1.00 36.08 66 PRO C C 1
ATOM 842 O O . PRO C 3 67 ? -0.505 5.967 -12.305 1.00 35.65 66 PRO C O 1
ATOM 846 N N . GLU C 3 68 ? -0.755 6.159 -14.543 1.00 40.29 67 GLU C N 1
ATOM 847 C CA . GLU C 3 68 ? -1.467 7.422 -14.395 1.00 42.83 67 GLU C CA 1
ATOM 848 C C . GLU C 3 68 ? -2.742 7.232 -13.595 1.00 36.22 67 GLU C C 1
ATOM 849 O O . GLU C 3 68 ? -3.125 8.115 -12.813 1.00 33.62 67 GLU C O 1
ATOM 855 N N . PHE C 3 69 ? -3.380 6.072 -13.747 1.00 37.11 68 PHE C N 1
ATOM 856 C CA . PHE C 3 69 ? -4.654 5.809 -13.083 1.00 39.44 68 PHE C CA 1
ATOM 857 C C . PHE C 3 69 ? -4.454 5.621 -11.582 1.00 36.40 68 PHE C C 1
ATOM 858 O O . PHE C 3 69 ? -5.218 6.156 -10.769 1.00 36.38 68 PHE C O 1
ATOM 866 N N . LEU C 3 70 ? -3.409 4.885 -11.208 1.00 34.88 69 LEU C N 1
ATOM 867 C CA . LEU C 3 70 ? -3.044 4.711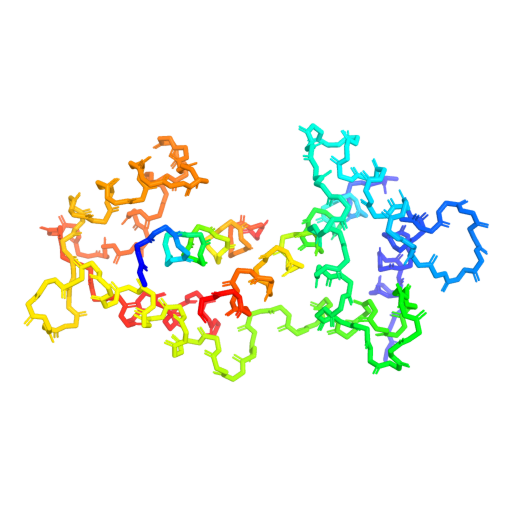 -9.806 1.00 40.52 69 LEU C CA 1
ATOM 868 C C . LEU C 3 70 ? -2.658 6.031 -9.180 1.00 35.86 69 LEU C C 1
ATOM 869 O O . LEU C 3 70 ? -3.107 6.372 -8.076 1.00 35.44 69 LEU C O 1
ATOM 874 N N . THR C 3 71 ? -1.883 6.810 -9.886 1.00 38.15 70 THR C N 1
ATOM 875 C CA . THR C 3 71 ? -1.447 8.071 -9.366 1.00 41.07 70 THR C CA 1
ATOM 876 C C . THR C 3 71 ? -2.640 8.946 -9.101 1.00 36.92 70 THR C C 1
ATOM 877 O O . THR C 3 71 ? -2.711 9.572 -8.112 1.00 34.51 70 THR C O 1
ATOM 881 N N . MET C 3 72 ? -3.590 8.956 -10.001 1.00 47.47 71 MET C N 1
ATOM 882 C CA . MET C 3 72 ? -4.798 9.743 -9.815 1.00 42.37 71 MET C CA 1
ATOM 883 C C . MET C 3 72 ? -5.610 9.277 -8.626 1.00 45.39 71 MET C C 1
ATOM 884 O O . MET C 3 72 ? -6.104 10.069 -7.897 1.00 41.71 71 MET C O 1
ATOM 889 N N . MET C 3 73 ? -5.749 7.980 -8.449 1.00 41.42 72 MET C N 1
ATOM 890 C CA . MET C 3 73 ? -6.514 7.447 -7.352 1.00 44.45 72 MET C CA 1
ATOM 891 C C . MET C 3 73 ? -5.903 7.839 -6.041 1.00 47.67 72 MET C C 1
ATOM 892 O O . MET C 3 73 ? -6.588 8.133 -5.114 1.00 48.98 72 MET C O 1
ATOM 897 N N . ALA C 3 74 ? -4.602 7.772 -5.936 1.00 39.19 73 ALA C N 1
ATOM 898 C CA . ALA C 3 74 ? -3.950 8.192 -4.740 1.00 39.03 73 ALA C CA 1
ATOM 899 C C . ALA C 3 74 ? -4.000 9.674 -4.484 1.00 44.07 73 ALA C C 1
ATOM 900 O O . ALA C 3 74 ? -4.097 10.087 -3.380 1.00 43.93 73 ALA C O 1
ATOM 902 N N . ARG C 3 75 ? -3.868 10.485 -5.510 1.00 49.10 74 ARG C N 1
ATOM 903 C CA . ARG C 3 75 ? -3.865 11.920 -5.307 1.00 52.05 74 ARG C CA 1
ATOM 904 C C . ARG C 3 75 ? -5.173 12.502 -4.769 1.00 56.50 74 ARG C C 1
ATOM 905 O O . ARG C 3 75 ? -5.122 13.296 -3.891 1.00 56.40 74 ARG C O 1
ATOM 913 N N . LYS C 3 76 ? -6.318 12.084 -5.286 1.00 52.61 75 LYS C N 1
ATOM 914 C CA . LYS C 3 76 ? -7.632 12.480 -4.766 1.00 52.72 75 LYS C CA 1
ATOM 915 C C . LYS C 3 76 ? -7.730 14.029 -4.662 1.00 52.09 75 LYS C C 1
ATOM 916 O O . LYS C 3 76 ? -7.449 14.644 -5.640 1.00 49.37 75 LYS C O 1
ATOM 922 N N . MET C 3 77 ? -8.047 14.647 -3.516 1.00 51.94 76 MET C N 1
ATOM 923 C CA . MET C 3 77 ? -8.151 16.064 -3.356 1.00 52.75 76 MET C CA 1
ATOM 924 C C . MET C 3 77 ? -6.937 16.613 -2.630 1.00 55.29 76 MET C C 1
ATOM 925 O O . MET C 3 77 ? -6.961 17.689 -2.150 1.00 56.90 76 MET C O 1
ATOM 930 N N . LYS C 3 78 ? -5.870 15.864 -2.530 1.00 49.82 77 L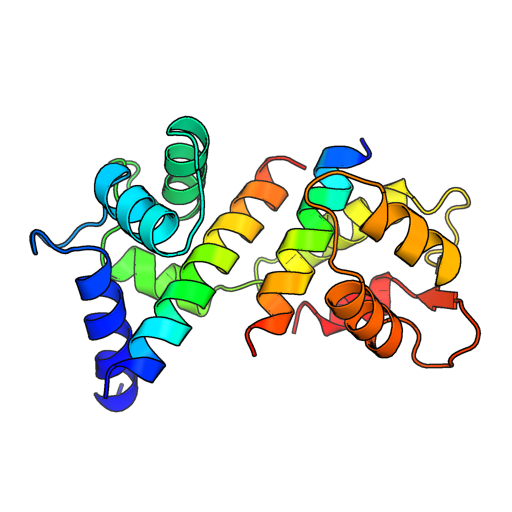YS C N 1
ATOM 931 C CA . LYS C 3 78 ? -4.700 16.321 -1.830 1.00 57.86 77 LYS C CA 1
ATOM 932 C C . LYS C 3 78 ? -3.871 17.334 -2.612 1.00 61.48 77 LYS C C 1
ATOM 933 O O . LYS C 3 78 ? -2.885 17.789 -2.115 1.00 63.68 77 LYS C O 1
ATOM 939 N N . ASP C 3 79 ? -4.240 17.659 -3.842 1.00 59.88 78 ASP C N 1
ATOM 940 C CA . ASP C 3 79 ? -3.497 18.651 -4.602 1.00 61.64 78 ASP C CA 1
ATOM 941 C C . ASP C 3 79 ? -3.340 19.865 -3.720 1.00 63.96 78 ASP C C 1
ATOM 942 O O . ASP C 3 79 ? -4.290 20.373 -3.120 1.00 62.68 78 ASP C O 1
ATOM 947 N N . THR C 3 80 ? -2.123 20.363 -3.705 1.00 62.70 79 THR C N 1
ATOM 948 C CA . THR C 3 80 ? -1.767 21.476 -2.841 1.00 61.25 79 THR C CA 1
ATOM 949 C C . THR C 3 80 ? -2.755 22.629 -3.012 1.00 58.10 79 THR C C 1
ATOM 950 O O . THR C 3 80 ? -3.325 23.123 -2.031 1.00 55.81 79 THR C O 1
ATOM 954 N N . ASP C 3 81 ? -3.041 23.014 -4.255 1.00 63.07 80 ASP C N 1
ATOM 955 C CA . ASP C 3 81 ? -3.913 24.165 -4.472 1.00 68.28 80 ASP C CA 1
ATOM 956 C C . ASP C 3 81 ? -5.385 23.853 -4.222 1.00 64.59 80 ASP C C 1
ATOM 957 O O . ASP C 3 81 ? -6.215 24.761 -4.299 1.00 58.49 80 ASP C O 1
ATOM 962 N N . SER C 3 82 ? -5.728 22.608 -3.902 1.00 53.10 81 SER C N 1
ATOM 963 C CA . SER C 3 82 ? -7.137 22.243 -3.814 1.00 48.32 81 SER C CA 1
ATOM 964 C C . SER C 3 82 ? -7.885 23.058 -2.759 1.00 51.35 81 SER C C 1
ATOM 965 O O . SER C 3 82 ? -9.017 23.493 -3.005 1.00 45.42 81 SER C O 1
ATOM 968 N N . GLU C 3 83 ? -7.280 23.298 -1.589 1.00 45.28 82 GLU C N 1
ATOM 969 C CA . GLU C 3 83 ? -7.983 24.090 -0.580 1.00 51.73 82 GLU C CA 1
ATOM 970 C C . GLU C 3 83 ? -8.155 25.533 -1.042 1.00 57.78 82 GLU C C 1
ATOM 971 O O . GLU C 3 83 ? -9.244 26.112 -0.944 1.00 54.50 82 GLU C O 1
ATOM 977 N N . GLU C 3 84 ? -7.076 26.128 -1.543 1.00 67.57 83 GLU C N 1
ATOM 978 C CA . GLU C 3 84 ? -7.124 27.488 -2.059 1.00 64.71 83 GLU C CA 1
ATOM 979 C C . GLU C 3 84 ? -8.231 27.646 -3.096 1.00 59.73 83 GLU C C 1
ATOM 980 O O . GLU C 3 84 ? -9.045 28.577 -3.020 1.00 61.85 83 GLU C O 1
ATOM 986 N N . GLU C 3 85 ? -8.294 26.721 -4.057 1.00 51.68 84 GLU C N 1
ATOM 987 C CA . GLU C 3 85 ? -9.268 26.834 -5.138 1.00 48.55 84 GLU C CA 1
ATOM 988 C C . GLU C 3 85 ? -10.686 26.625 -4.623 1.00 48.92 84 GLU C C 1
ATOM 989 O O . GLU C 3 85 ? -11.576 27.436 -4.896 1.00 52.11 84 GLU C O 1
ATOM 995 N N . ILE C 3 86 ? -10.924 25.537 -3.882 1.00 54.25 85 ILE C N 1
ATOM 996 C CA . ILE C 3 86 ? -12.265 25.292 -3.353 1.00 50.81 85 ILE C CA 1
ATOM 997 C C . ILE C 3 86 ? -12.699 26.442 -2.452 1.00 51.84 85 ILE C C 1
ATOM 998 O O . ILE C 3 86 ? -13.860 26.871 -2.468 1.00 48.27 85 ILE C O 1
ATOM 1003 N N . ARG C 3 87 ? -11.785 26.949 -1.622 1.00 61.30 86 ARG C N 1
ATOM 1004 C CA . ARG C 3 87 ? -12.117 28.059 -0.700 1.00 63.81 86 ARG C CA 1
ATOM 1005 C C . ARG C 3 87 ? -12.330 29.342 -1.485 1.00 67.16 86 ARG C C 1
ATOM 1006 O O . ARG C 3 87 ? -13.226 30.118 -1.158 1.00 71.86 86 ARG C O 1
ATOM 1014 N N . GLU C 3 88 ? -11.515 29.579 -2.508 1.00 57.32 87 GLU C N 1
ATOM 1015 C CA . GLU C 3 88 ? -11.788 30.743 -3.342 1.00 60.20 87 GLU C CA 1
ATOM 1016 C C . GLU C 3 88 ? -13.121 30.584 -4.065 1.00 63.96 87 GLU C C 1
ATOM 1017 O O . GLU C 3 88 ? -13.860 31.561 -4.221 1.00 62.83 87 GLU C O 1
ATOM 1023 N N . ALA C 3 89 ? -13.478 29.356 -4.454 1.00 61.29 88 ALA C N 1
ATOM 1024 C CA . ALA C 3 89 ? -14.808 29.146 -5.016 1.00 56.27 88 ALA C CA 1
ATOM 1025 C C . ALA C 3 89 ? -15.897 29.495 -4.006 1.00 66.18 88 ALA C C 1
ATOM 1026 O O . ALA C 3 89 ? -16.988 29.936 -4.395 1.00 66.83 88 ALA C O 1
ATOM 1028 N N . PHE C 3 90 ? -15.575 29.439 -2.702 1.00 58.60 89 PHE C N 1
ATOM 1029 C CA . PHE C 3 90 ? -16.529 29.844 -1.669 1.00 63.23 89 PHE C CA 1
ATOM 1030 C C . PHE C 3 90 ? -16.608 31.375 -1.617 1.00 70.64 89 PHE C C 1
ATOM 1031 O O . PHE C 3 90 ? -17.674 31.969 -1.800 1.00 72.52 89 PHE C O 1
ATOM 1039 N N . ARG C 3 91 ? -15.472 32.029 -1.411 1.00 83.00 90 ARG C N 1
ATOM 1040 C CA . ARG C 3 91 ? -15.423 33.481 -1.374 1.00 90.40 90 ARG C CA 1
ATOM 1041 C C . ARG C 3 91 ? -16.360 34.137 -2.385 1.00 91.99 90 ARG C C 1
ATOM 1042 O O . ARG C 3 91 ? -16.997 35.136 -2.072 1.00 94.83 90 ARG C O 1
ATOM 1050 N N . VAL C 3 92 ? -16.497 33.555 -3.575 1.00 75.08 91 VAL C N 1
ATOM 1051 C CA . VAL C 3 92 ? -17.381 34.144 -4.581 1.00 77.56 91 VAL C CA 1
ATOM 1052 C C . VAL C 3 92 ? -18.726 34.521 -3.975 1.00 83.42 91 VAL C C 1
ATOM 1053 O O . VAL C 3 92 ? -19.281 35.582 -4.282 1.00 91.66 91 VAL C O 1
ATOM 1057 N N . PHE C 3 93 ? -19.278 33.665 -3.120 1.00 72.44 92 PHE C N 1
ATOM 1058 C CA . PHE C 3 93 ? -20.615 33.875 -2.585 1.00 73.68 92 PHE C CA 1
ATOM 1059 C C . PHE C 3 93 ? -20.578 34.508 -1.214 1.00 70.19 92 PHE C C 1
ATOM 1060 O O . PHE C 3 93 ? -21.637 34.753 -0.626 1.00 68.39 92 PHE C O 1
ATOM 1068 N N . ASP C 3 94 ? -19.378 34.738 -0.691 1.00 66.75 93 ASP C N 1
ATOM 1069 C CA . ASP C 3 94 ? -19.216 35.437 0.583 1.00 74.20 93 ASP C CA 1
ATOM 1070 C C . ASP C 3 94 ? -19.135 36.920 0.242 1.00 77.97 93 ASP C C 1
ATOM 1071 O O . ASP C 3 94 ? -18.059 37.469 0.003 1.00 75.32 93 ASP C O 1
ATOM 1076 N N . LYS C 3 95 ? -20.304 37.565 0.218 1.00 92.44 94 LYS C N 1
ATOM 1077 C CA . LYS C 3 95 ? -20.395 38.963 -0.201 1.00 94.77 94 LYS C CA 1
ATOM 1078 C C . LYS C 3 95 ? -19.505 39.873 0.639 1.00 96.61 94 LYS C C 1
ATOM 1079 O O . LYS C 3 95 ? -18.959 40.852 0.120 1.00 103.60 94 LYS C O 1
ATOM 1085 N N . ASP C 3 96 ? -19.315 39.548 1.919 1.00 98.49 95 ASP C N 1
ATOM 1086 C CA . ASP C 3 96 ? -18.789 40.488 2.901 1.00 101.22 95 ASP C CA 1
ATOM 1087 C C . ASP C 3 96 ? -17.327 40.257 3.287 1.00 103.41 95 ASP C C 1
ATOM 1088 O O . ASP C 3 96 ? -16.727 41.147 3.8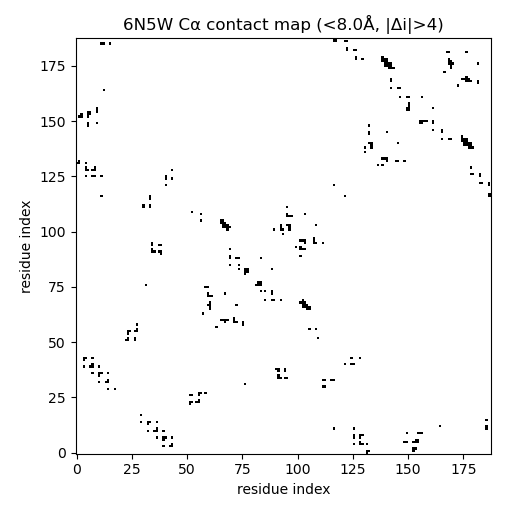98 1.00 106.36 95 ASP C O 1
ATOM 1093 N N . GLY C 3 97 ? -16.741 39.106 2.967 1.00 87.28 96 GLY C N 1
ATOM 1094 C CA . GLY C 3 97 ? -15.318 38.900 3.174 1.00 81.30 96 GLY C CA 1
ATOM 1095 C C . GLY C 3 97 ? -14.896 38.374 4.532 1.00 85.78 96 GLY C C 1
ATOM 1096 O O . GLY C 3 97 ? -13.691 38.232 4.771 1.00 82.61 96 GLY C O 1
ATOM 1097 N N . ASN C 3 98 ? -15.844 38.067 5.422 1.00 94.10 97 ASN C N 1
ATOM 1098 C CA . ASN C 3 98 ? -15.531 37.582 6.767 1.00 91.89 97 ASN C CA 1
ATOM 1099 C C . ASN C 3 98 ? -14.707 36.298 6.784 1.00 87.97 97 ASN C C 1
ATOM 1100 O O . ASN C 3 98 ? -13.976 36.064 7.755 1.00 85.23 97 ASN C O 1
ATOM 1105 N N . GLY C 3 99 ? -14.821 35.456 5.754 1.00 90.99 98 GLY C N 1
ATOM 1106 C CA . GLY C 3 99 ? -14.436 34.060 5.851 1.00 85.66 98 GLY C CA 1
ATOM 1107 C C . GLY C 3 99 ? -15.570 33.146 6.269 1.00 85.68 98 GLY C C 1
ATOM 1108 O O . GLY C 3 99 ? -15.373 31.919 6.348 1.00 83.16 98 GLY C O 1
ATOM 1109 N N . TYR C 3 100 ? -16.748 33.706 6.524 1.00 82.78 99 TYR C N 1
ATOM 1110 C CA . TYR C 3 100 ? -17.944 32.968 6.890 1.00 79.56 99 TYR C CA 1
ATOM 1111 C C . TYR C 3 100 ? -18.976 33.067 5.775 1.00 76.71 99 TYR C C 1
ATOM 1112 O O . TYR C 3 100 ? -18.949 33.980 4.951 1.00 80.90 99 TYR C O 1
ATOM 1121 N N . ILE C 3 101 ? -19.872 32.093 5.740 1.00 84.10 100 ILE C N 1
ATOM 1122 C CA . ILE C 3 101 ? -21.036 32.123 4.869 1.00 79.05 100 ILE C CA 1
ATOM 1123 C C . ILE C 3 101 ? -22.171 31.473 5.640 1.00 81.80 100 ILE C C 1
ATOM 1124 O O . ILE C 3 101 ? -21.976 30.456 6.321 1.00 82.23 100 ILE C O 1
ATOM 1129 N N . SER C 3 102 ? -23.349 32.070 5.557 1.00 73.56 101 SER C N 1
ATOM 1130 C CA . SER C 3 102 ? -24.488 31.475 6.226 1.00 73.66 101 SER C CA 1
ATOM 1131 C C . SER C 3 102 ? -24.815 30.122 5.602 1.00 71.00 101 SER C C 1
ATOM 1132 O O . SER C 3 102 ? -24.564 29.878 4.415 1.00 62.98 101 SER C O 1
ATOM 1135 N N . ALA C 3 103 ? -25.302 29.225 6.459 1.00 71.06 102 ALA C N 1
ATOM 1136 C CA . ALA C 3 103 ? -25.931 28.004 5.994 1.00 66.37 102 ALA C CA 1
ATOM 1137 C C . ALA C 3 103 ? -26.918 28.305 4.885 1.00 68.86 102 ALA C C 1
ATOM 1138 O O . ALA C 3 103 ? -26.780 27.834 3.758 1.00 64.96 102 ALA C O 1
ATOM 1140 N N . ALA C 3 104 ? -27.936 29.114 5.203 1.00 78.05 103 ALA C N 1
ATOM 1141 C CA . ALA C 3 104 ? -28.988 29.427 4.246 1.00 80.70 103 ALA C CA 1
ATOM 1142 C C . ALA C 3 104 ? -28.429 29.916 2.926 1.00 72.99 103 ALA C C 1
ATOM 1143 O O . ALA C 3 104 ? -28.910 29.530 1.848 1.00 69.82 103 ALA C O 1
ATOM 1145 N N . GLU C 3 105 ? -27.419 30.791 2.986 1.00 84.64 104 GLU C N 1
ATOM 1146 C CA . GLU C 3 105 ? -26.789 31.307 1.775 1.00 87.03 104 GLU C CA 1
ATOM 1147 C C . GLU C 3 105 ? -26.040 30.222 1.024 1.00 83.67 104 GLU C C 1
ATOM 1148 O O . GLU C 3 105 ? -25.995 30.259 -0.210 1.00 84.22 104 GLU C O 1
ATOM 1154 N N . LEU C 3 106 ? -25.445 29.245 1.725 1.00 74.05 105 LEU C N 1
ATOM 1155 C CA . LEU C 3 106 ? -24.786 28.121 1.053 1.00 66.77 105 LEU C CA 1
ATOM 1156 C C . LEU C 3 106 ? -25.804 27.201 0.392 1.00 58.45 105 LEU C C 1
ATOM 1157 O O . LEU C 3 106 ? -25.669 26.833 -0.782 1.00 61.78 105 LEU C O 1
ATOM 1162 N N . ARG C 3 107 ? -26.858 26.846 1.112 1.00 70.18 106 ARG C N 1
ATOM 1163 C CA . ARG C 3 107 ? -27.879 25.994 0.527 1.00 72.41 106 ARG C CA 1
ATOM 1164 C C . ARG C 3 107 ? -28.533 26.645 -0.673 1.00 77.27 106 ARG C C 1
ATOM 1165 O O . ARG C 3 107 ? -28.947 25.956 -1.625 1.00 73.56 106 ARG C O 1
ATOM 1173 N N . HIS C 3 108 ? -28.723 27.974 -0.623 1.00 81.64 107 HIS C N 1
ATOM 1174 C CA . HIS C 3 108 ? -29.262 28.753 -1.733 1.00 83.41 107 HIS C CA 1
ATOM 1175 C C . HIS C 3 108 ? -28.371 28.483 -2.944 1.00 78.10 107 HIS C C 1
ATOM 1176 O O . HIS C 3 108 ? -28.729 27.740 -3.878 1.00 76.31 107 HIS C O 1
ATOM 1183 N N . VAL C 3 109 ? -27.145 28.977 -2.849 1.00 65.53 108 VAL C N 1
ATOM 1184 C CA . VAL C 3 109 ? -26.201 28.891 -3.946 1.00 64.39 108 VAL C CA 1
ATOM 1185 C C . VAL C 3 109 ? -25.948 27.460 -4.382 1.00 57.80 108 VAL C C 1
ATOM 1186 O O . VAL C 3 109 ? -25.848 27.196 -5.572 1.00 55.17 108 VAL C O 1
ATOM 1190 N N . MET C 3 110 ? -25.839 26.535 -3.439 1.00 75.13 109 MET C N 1
ATOM 1191 C CA . MET C 3 110 ? -25.596 25.152 -3.822 1.00 73.78 109 MET C CA 1
ATOM 1192 C C . MET C 3 110 ? -26.739 24.560 -4.639 1.00 66.26 109 MET C C 1
ATOM 1193 O O . MET C 3 110 ? -26.508 23.872 -5.622 1.00 69.61 109 MET C O 1
ATOM 1198 N N . THR C 3 111 ? -27.969 24.781 -4.194 1.00 77.63 110 THR C N 1
ATOM 1199 C CA . THR C 3 111 ? -29.144 24.296 -4.917 1.00 80.03 110 THR C CA 1
ATOM 1200 C C . THR C 3 111 ? -29.481 25.006 -6.236 1.00 85.93 110 THR C C 1
ATOM 1201 O O . THR C 3 111 ? -29.788 24.366 -7.238 1.00 82.19 110 THR C O 1
ATOM 1205 N N . ASN C 3 112 ? -29.429 26.336 -6.210 1.00 77.86 111 ASN C N 1
ATOM 1206 C CA . ASN C 3 112 ? -29.768 27.172 -7.370 1.00 79.97 111 ASN C CA 1
ATOM 1207 C C . ASN C 3 112 ? -28.866 27.119 -8.606 1.00 85.48 111 ASN C C 1
ATOM 1208 O O . ASN C 3 112 ? -29.346 27.088 -9.735 1.00 93.18 111 ASN C O 1
ATOM 1213 N N . LEU C 3 113 ? -27.561 27.086 -8.382 1.00 86.81 112 LEU C N 1
ATOM 1214 C CA . LEU C 3 113 ? -26.579 27.091 -9.463 1.00 80.95 112 LEU C CA 1
ATOM 1215 C C . LEU C 3 113 ? -26.408 25.765 -10.202 1.00 87.44 112 LEU C C 1
ATOM 1216 O O . LEU C 3 113 ? -26.954 24.740 -9.801 1.00 84.84 112 LEU C O 1
ATOM 1221 N N . GLY C 3 114 ? -25.614 25.795 -11.272 1.00 107.85 113 GLY C N 1
ATOM 1222 C CA . GLY C 3 114 ? -25.386 24.651 -12.146 1.00 101.89 113 GLY C CA 1
ATOM 1223 C C . GLY C 3 114 ? -24.816 23.443 -11.444 1.00 103.23 113 GLY C C 1
ATOM 1224 O O . GLY C 3 114 ? -24.071 23.586 -10.474 1.00 103.98 113 GLY C O 1
ATOM 1225 N N . GLU C 3 115 ? -25.163 22.256 -11.957 1.00 96.18 114 GLU C N 1
ATOM 1226 C CA . GLU C 3 115 ? -24.824 20.971 -11.334 1.00 94.21 114 GLU C CA 1
ATOM 1227 C C . GLU C 3 115 ? -25.411 21.066 -9.930 1.00 98.86 114 GLU C C 1
ATOM 1228 O O . GLU C 3 115 ? -24.725 20.948 -8.916 1.00 90.99 114 GLU C O 1
ATOM 1234 N N . LYS C 3 116 ? -26.722 21.306 -9.926 1.00 96.16 115 LYS C N 1
ATOM 1235 C CA . LYS C 3 116 ? -27.522 21.512 -8.734 1.00 94.14 115 LYS C CA 1
ATOM 1236 C C . LYS C 3 116 ? -27.414 20.338 -7.792 1.00 90.78 115 LYS C C 1
ATOM 1237 O O . LYS C 3 116 ? -27.360 19.179 -8.197 1.00 82.60 115 LYS C O 1
ATOM 1243 N N . LEU C 3 117 ? -27.379 20.681 -6.516 1.00 64.19 116 LEU C N 1
ATOM 1244 C CA . LEU C 3 117 ? -27.181 19.727 -5.444 1.00 67.81 116 LEU C CA 1
ATOM 1245 C C . LEU C 3 117 ? -28.525 19.157 -5.031 1.00 71.37 116 LEU C C 1
ATOM 1246 O O . LEU C 3 117 ? -29.490 19.892 -4.861 1.00 72.78 116 LEU C O 1
ATOM 1251 N N . THR C 3 118 ? -28.587 17.843 -4.875 1.00 93.65 117 THR C N 1
ATOM 1252 C CA . THR C 3 118 ? -29.822 17.188 -4.458 1.00 92.58 117 THR C CA 1
ATOM 1253 C C . THR C 3 118 ? -30.284 17.734 -3.112 1.00 96.43 117 THR C C 1
ATOM 1254 O O . THR C 3 118 ? -29.477 18.162 -2.290 1.00 95.14 117 THR C O 1
ATOM 1258 N N . ASP C 3 119 ? -31.584 17.708 -2.859 1.00 105.40 118 ASP C N 1
ATOM 1259 C CA . ASP C 3 119 ? -32.041 18.229 -1.569 1.00 105.08 118 ASP C CA 1
ATOM 1260 C C . ASP C 3 119 ? -31.508 17.383 -0.418 1.00 99.58 118 ASP C C 1
ATOM 1261 O O . ASP C 3 119 ? -31.373 17.879 0.702 1.00 97.69 118 ASP C O 1
ATOM 1266 N N . GLU C 3 120 ? -31.192 16.126 -0.705 1.00 88.36 119 GLU C N 1
ATOM 1267 C CA . GLU C 3 120 ? -30.495 15.263 0.235 1.00 87.45 119 GLU C CA 1
ATOM 1268 C C . GLU C 3 120 ? -29.020 15.646 0.336 1.00 83.09 119 GLU C C 1
ATOM 1269 O O . GLU C 3 120 ? -28.524 15.968 1.428 1.00 74.85 119 GLU C O 1
ATOM 1275 N N . GLU C 3 121 ? -28.303 15.597 -0.799 1.00 84.76 120 GLU C N 1
ATOM 1276 C CA . GLU C 3 121 ? -26.895 15.982 -0.847 1.00 76.11 120 GLU C CA 1
ATOM 1277 C C . GLU C 3 121 ? -26.657 17.316 -0.142 1.00 78.81 120 GLU C C 1
ATOM 1278 O O . GLU C 3 121 ? -25.661 17.481 0.574 1.00 77.23 120 GLU C O 1
ATOM 1284 N N . VAL C 3 122 ? -27.553 18.291 -0.308 1.00 65.55 121 VAL C N 1
ATOM 1285 C CA . VAL C 3 122 ? -27.273 19.566 0.350 1.00 66.51 121 VAL C CA 1
ATOM 1286 C C . VAL C 3 122 ? -27.540 19.455 1.855 1.00 62.21 121 VAL C C 1
ATOM 1287 O O . VAL C 3 122 ? -26.821 20.044 2.671 1.00 57.80 121 VAL C O 1
ATOM 1291 N N . ASP C 3 123 ? -28.544 18.669 2.239 1.00 66.14 122 ASP C N 1
ATOM 1292 C CA . ASP C 3 123 ? -28.805 18.417 3.657 1.00 68.53 122 ASP C CA 1
ATOM 1293 C C . ASP C 3 123 ? -27.578 17.832 4.348 1.00 60.99 122 ASP C C 1
ATOM 1294 O O . ASP C 3 123 ? -27.215 18.254 5.453 1.00 54.28 122 ASP C O 1
ATOM 1299 N N . GLU C 3 124 ? -26.943 16.831 3.723 1.00 67.80 123 GLU C N 1
ATOM 1300 C CA . GLU C 3 124 ? -25.700 16.285 4.268 1.00 63.99 123 GLU C CA 1
ATOM 1301 C C . GLU C 3 124 ? -24.601 17.336 4.298 1.00 60.85 123 GLU C C 1
ATOM 1302 O O . GLU C 3 124 ? -23.873 17.455 5.289 1.00 60.00 123 GLU C O 1
ATOM 1308 N N . MET C 3 125 ? -24.464 18.108 3.222 1.00 48.96 124 MET C N 1
ATOM 1309 C CA . MET C 3 125 ? -23.404 19.113 3.172 1.00 50.08 124 MET C CA 1
ATOM 1310 C C . MET C 3 125 ? -23.530 20.102 4.326 1.00 47.30 124 MET C C 1
ATOM 1311 O O . MET C 3 125 ? -22.566 20.343 5.061 1.00 44.89 124 MET C O 1
ATOM 1316 N N . ILE C 3 126 ? -24.732 20.643 4.533 1.00 54.12 125 ILE C N 1
ATOM 1317 C CA . ILE C 3 126 ? -24.938 21.625 5.596 1.00 56.48 125 ILE C CA 1
ATOM 1318 C C . ILE C 3 126 ? -24.717 21.000 6.961 1.00 52.89 125 ILE C C 1
ATOM 1319 O O . ILE C 3 126 ? -24.144 21.628 7.862 1.00 52.93 125 ILE C O 1
ATOM 1324 N N . ARG C 3 127 ? -25.168 19.759 7.148 1.00 49.80 126 ARG C N 1
ATOM 1325 C CA . ARG C 3 127 ? -24.988 19.134 8.446 1.00 52.54 126 ARG C CA 1
ATOM 1326 C C . ARG C 3 127 ? -23.510 18.961 8.792 1.00 52.18 126 ARG C C 1
ATOM 1327 O O . ARG C 3 127 ? -23.154 18.946 9.975 1.00 51.10 126 ARG C O 1
ATOM 1335 N N . GLU C 3 128 ? -22.638 18.841 7.786 1.00 54.75 127 GLU C N 1
ATOM 1336 C CA . GLU C 3 128 ? -21.190 18.766 7.999 1.00 54.07 127 GLU C CA 1
ATOM 1337 C C . GLU C 3 128 ? -20.511 20.130 8.001 1.00 60.20 127 GLU C C 1
ATOM 1338 O O . GLU C 3 128 ? -19.420 20.270 8.565 1.00 60.44 127 GLU C O 1
ATOM 1344 N N . ALA C 3 129 ? -21.116 21.120 7.360 1.00 56.53 128 ALA C N 1
ATOM 1345 C CA . ALA C 3 129 ? -20.488 22.423 7.193 1.00 57.50 128 ALA C CA 1
ATOM 1346 C C . ALA C 3 129 ? -20.758 23.353 8.370 1.00 56.57 128 ALA C C 1
ATOM 1347 O O . ALA C 3 129 ? -19.873 24.115 8.774 1.00 62.62 128 ALA C O 1
ATOM 1349 N N . ASP C 3 130 ? -21.954 23.298 8.935 1.00 62.28 129 ASP C N 1
ATOM 1350 C CA . ASP C 3 130 ? -22.322 24.098 10.098 1.00 69.71 129 ASP C CA 1
ATOM 1351 C C . ASP C 3 130 ? -22.279 23.196 11.322 1.00 72.07 129 ASP C C 1
ATOM 1352 O O . ASP C 3 130 ? -23.261 22.521 11.647 1.00 73.57 129 ASP C O 1
ATOM 1357 N N . ILE C 3 131 ? -21.144 23.194 12.014 1.00 80.52 130 ILE C N 1
ATOM 1358 C CA . ILE C 3 131 ? -21.017 22.278 13.139 1.00 84.40 130 ILE C CA 1
ATOM 1359 C C . ILE C 3 131 ? -21.733 22.803 14.375 1.00 92.26 130 ILE C C 1
ATOM 1360 O O . ILE C 3 131 ? -22.142 22.009 15.231 1.00 102.23 130 ILE C O 1
ATOM 1365 N N . ASP C 3 132 ? -21.927 24.119 14.479 1.00 108.52 131 ASP C N 1
ATOM 1366 C CA . ASP C 3 132 ? -22.661 24.681 15.609 1.00 109.49 131 ASP C CA 1
ATOM 1367 C C . ASP C 3 132 ? -24.165 24.524 15.443 1.00 111.25 131 ASP C C 1
ATOM 1368 O O . ASP C 3 132 ? -24.892 24.422 16.440 1.00 122.04 131 ASP C O 1
ATOM 1373 N N . GLY C 3 133 ? -24.647 24.506 14.203 1.00 96.23 132 GLY C N 1
ATOM 1374 C CA . GLY C 3 133 ? -26.069 24.566 13.956 1.00 98.96 132 GLY C CA 1
ATOM 1375 C C . GLY C 3 133 ? -26.659 25.954 14.034 1.00 106.37 132 GLY C C 1
ATOM 1376 O O . GLY C 3 133 ? -27.889 26.085 14.045 1.00 111.84 132 GLY C O 1
ATOM 1377 N N . ASP C 3 134 ? -25.821 26.995 14.101 1.00 102.60 133 ASP C N 1
ATOM 1378 C CA . ASP C 3 134 ? -26.283 28.378 14.138 1.00 98.65 133 ASP C CA 1
ATOM 1379 C C . ASP C 3 134 ? -26.608 28.938 12.760 1.00 104.84 133 ASP C C 1
ATOM 1380 O O . ASP C 3 134 ? -27.248 29.993 12.666 1.00 105.39 133 ASP C O 1
ATOM 1385 N N . GLY C 3 135 ? -26.184 28.260 11.698 1.00 97.66 134 GLY C N 1
ATOM 1386 C CA . GLY C 3 135 ? -26.351 28.773 10.358 1.00 96.68 134 GLY C CA 1
ATOM 1387 C C . GLY C 3 135 ? -25.172 29.548 9.822 1.00 90.17 134 GLY C C 1
ATOM 1388 O O . GLY C 3 135 ? -25.336 30.283 8.847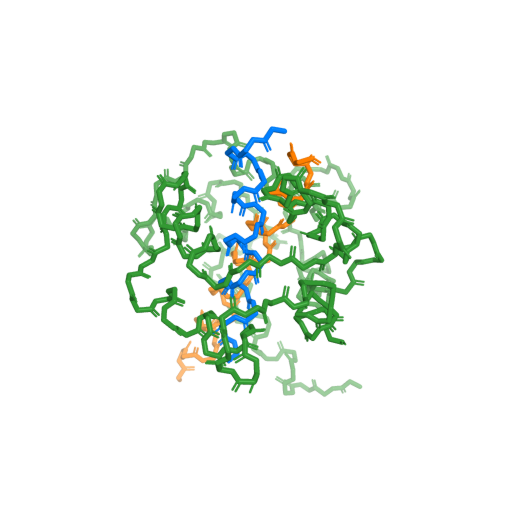 1.00 94.90 134 GLY C O 1
ATOM 1389 N N . GLN C 3 136 ? -23.995 29.419 10.433 1.00 104.37 135 GLN C N 1
ATOM 1390 C CA . GLN C 3 136 ? -22.783 30.117 10.013 1.00 109.33 135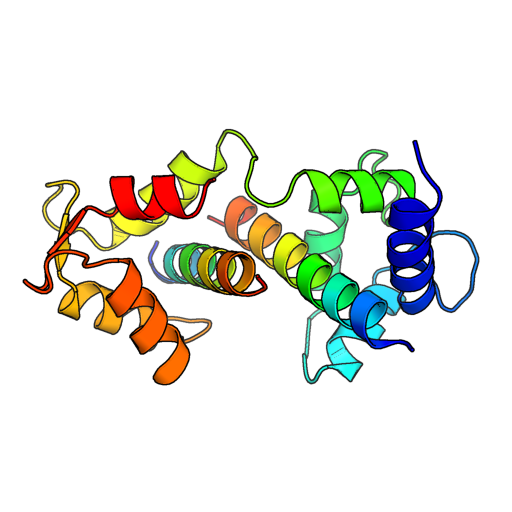 GLN C CA 1
ATOM 1391 C C . GLN C 3 136 ? -21.706 29.082 9.716 1.00 108.16 135 GLN C C 1
ATOM 1392 O O . GLN C 3 136 ? -21.340 28.297 10.597 1.00 108.63 135 GLN C O 1
ATOM 1398 N N . VAL C 3 137 ? -21.200 29.079 8.486 1.00 78.69 136 VAL C N 1
ATOM 1399 C CA . VAL C 3 137 ? -20.201 28.107 8.050 1.00 68.73 136 VAL C CA 1
ATOM 1400 C C . VAL C 3 137 ? -18.865 28.824 7.904 1.00 70.01 136 VAL C C 1
ATOM 1401 O O . VAL C 3 137 ? -18.682 29.645 6.996 1.00 71.43 136 VAL C O 1
ATOM 1405 N N . ASN C 3 138 ? -17.923 28.515 8.786 1.00 83.00 137 ASN C N 1
ATOM 1406 C CA . ASN C 3 138 ? -16.532 28.870 8.529 1.00 88.38 137 ASN C CA 1
ATOM 1407 C C . ASN C 3 138 ? -16.068 27.999 7.364 1.00 88.16 137 ASN C C 1
ATOM 1408 O O . ASN C 3 138 ? -15.638 26.856 7.558 1.00 82.94 137 ASN C O 1
ATOM 1413 N N . TYR C 3 139 ? -16.179 28.529 6.133 1.00 81.57 138 TYR C N 1
ATOM 1414 C CA . TYR C 3 139 ? -15.951 27.694 4.954 1.00 68.98 138 TYR C CA 1
ATOM 1415 C C . TYR C 3 139 ? -14.489 27.306 4.783 1.00 64.27 138 TYR C C 1
ATOM 1416 O O . TYR C 3 139 ? -14.220 26.264 4.179 1.00 59.74 138 TYR C O 1
ATOM 1425 N N . GLU C 3 140 ? -13.541 28.077 5.325 1.00 63.36 139 GLU C N 1
ATOM 1426 C CA . GLU C 3 140 ? -12.158 27.600 5.352 1.00 70.82 139 GLU C CA 1
ATOM 1427 C C . GLU C 3 140 ? -12.052 26.292 6.122 1.00 67.66 139 GLU C C 1
ATOM 1428 O O . GLU C 3 140 ? -11.562 25.288 5.593 1.00 67.94 139 GLU C O 1
ATOM 1434 N N . GLU C 3 141 ? -12.526 26.281 7.377 1.00 81.00 140 GLU C N 1
ATOM 1435 C CA . GLU C 3 141 ? -12.479 25.054 8.174 1.00 78.80 140 GLU C CA 1
ATOM 1436 C C . GLU C 3 141 ? -13.216 23.918 7.480 1.00 68.39 140 GLU C C 1
ATOM 1437 O O . GLU C 3 141 ? -12.755 22.768 7.487 1.00 68.72 140 GLU C O 1
ATOM 1443 N N . PHE C 3 142 ? -14.364 24.219 6.876 1.00 60.42 141 PHE C N 1
ATOM 1444 C CA . PHE C 3 142 ? -15.068 23.202 6.104 1.00 57.37 141 PHE C CA 1
ATOM 1445 C C . PHE C 3 142 ? -14.202 22.670 4.969 1.00 55.69 141 PHE C C 1
ATOM 1446 O O . PHE C 3 142 ? -14.114 21.451 4.766 1.00 50.67 141 PHE C O 1
ATOM 1454 N N . VAL C 3 143 ? -13.544 23.565 4.229 1.00 54.06 142 VAL C N 1
ATOM 1455 C CA . VAL C 3 143 ? -12.685 23.129 3.135 1.00 49.43 142 VAL C CA 1
ATOM 1456 C C . VAL C 3 143 ? -11.492 22.352 3.673 1.00 50.06 142 VAL C C 1
ATOM 1457 O O . VAL C 3 143 ? -11.080 21.343 3.090 1.00 44.85 142 VAL C O 1
ATOM 1461 N N . GLN C 3 144 ? -10.927 22.800 4.798 1.00 57.63 143 GLN C N 1
ATOM 1462 C CA . GLN C 3 144 ? -9.810 22.083 5.402 1.00 56.78 143 GLN C CA 1
ATOM 1463 C C . GLN C 3 144 ? -10.217 20.696 5.870 1.00 57.26 143 GLN C C 1
ATOM 1464 O O . GLN C 3 144 ? -9.382 19.787 5.909 1.00 64.02 143 GLN C O 1
ATOM 1470 N N . MET C 3 145 ? -11.489 20.504 6.214 1.00 62.59 144 MET C N 1
ATOM 1471 C CA . MET C 3 145 ? -11.949 19.176 6.607 1.00 53.59 144 MET C CA 1
ATOM 1472 C C . MET C 3 145 ? -12.106 18.273 5.385 1.00 55.06 144 MET C C 1
ATOM 1473 O O . MET C 3 145 ? -11.717 17.097 5.413 1.00 47.06 144 MET C O 1
ATOM 1478 N N . MET C 3 146 ? -12.711 18.801 4.311 1.00 56.82 145 MET C N 1
ATOM 1479 C CA . MET C 3 146 ? -12.810 18.060 3.057 1.00 51.96 145 MET C CA 1
ATOM 1480 C C . MET C 3 146 ? -11.432 17.763 2.481 1.00 54.39 145 MET C C 1
ATOM 1481 O O . MET C 3 146 ? -11.224 16.705 1.877 1.00 56.17 145 MET C O 1
ATOM 1486 N N . THR C 3 147 ? -10.478 18.688 2.632 1.00 58.05 146 THR C N 1
ATOM 1487 C CA . THR C 3 147 ? -9.158 18.481 2.030 1.00 59.35 146 THR C CA 1
ATOM 1488 C C . THR C 3 147 ? -8.216 17.789 3.020 1.00 65.36 146 THR C C 1
ATOM 1489 O O . THR C 3 147 ? -7.100 18.246 3.294 1.00 64.33 146 THR C O 1
ATOM 1493 N N . ALA C 3 148 ? -8.706 16.639 3.513 1.00 79.93 147 ALA C N 1
ATOM 1494 C CA . ALA C 3 148 ? -8.046 15.728 4.465 1.00 74.57 147 ALA C CA 1
ATOM 1495 C C . ALA C 3 148 ? -6.983 16.391 5.317 1.00 75.41 147 ALA C C 1
ATOM 1496 O O . ALA C 3 148 ? -7.304 17.256 6.127 1.00 75.45 147 ALA C O 1
#

CATH classification: 1.10.238.10

Radius of gyration: 17.38 Å; Cα contacts (8 Å, |Δi|>4): 215; chains: 3; bounding box: 35×50×42 Å

GO terms:
  GO:0005249 voltage-gated potassium channel activity (F, IDA)
  GO:0005515 protein binding (F, IPI)
  GO:0005267 potassium channel activity (F, TAS)
  GO:0006813 potassium ion transport (P, TAS)
  GO:0007605 sensory perception of sound (P, TAS)
  GO:0005886 plasma membrane (C, TAS)

Sequence (188 aa):
RRMPAANLIQAAWRLYSTDDIMPAVKTVIRSIRILKFLVAKRKFLTEEQIAEFKEAFSLFDKDGDGTITTKELGTVMRSLGQNPTEAELQDMINEVDADGNGTIDFPEFLTMMARKMKDTDSEEEIREAFRVFDKDGNGYISAAELRHVMTNLGEKLTDEEVDEMIREADIDGDGQVNYEEFVQMMTA

InterPro domains:
  IPR003937 Potassium channel, voltage dependent, KCNQ [PR01459] (142-161)
  IPR003937 Potassium channel, voltage dependent, KCNQ [PR01459] (162-181)
  IPR003937 Potassium channel, voltage dependent, KCNQ [PR01459] (224-243)
  IPR003937 Potassium channel, voltage dependent, KCNQ [PTHR47735] (66-684)
  IPR005821 Ion transport domain [PF00520] (99-328)
  IPR013821 Potassium channel, voltage dependent, KCNQ, C-termi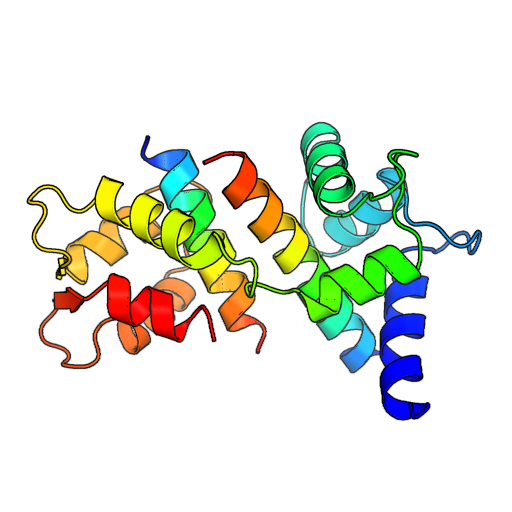nal [PF03520] (464-646)

Solvent-accessible surfa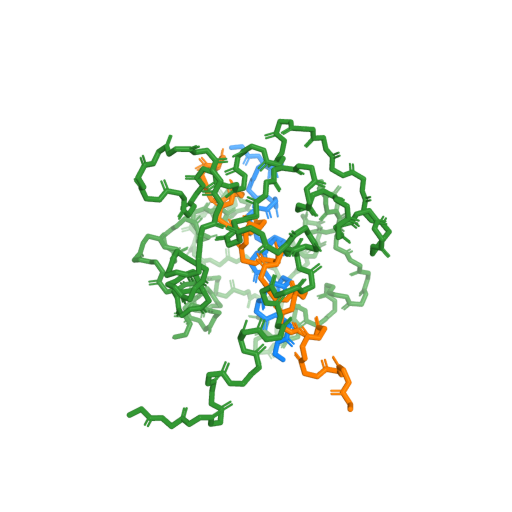ce area: 10216 Å² total; per-residue (Å²): 224,98,109,34,0,0,42,0,1,1,14,0,6,52,0,61,47,11,132,160,81,124,59,0,51,89,8,6,45,52,0,10,78,0,4,76,0,0,20,12,15,164,120,65,183,65,112,138,76,38,42,72,50,124,68,0,14,60,59,4,10,119,98,61,90,38,25,2,44,27,159,19,1,0,52,9,2,118,89,84,63,74,136,20,78,87,64,84,3,102,48,6,3,106,22,13,16,93,93,62,98,38,26,3,48,56,84,16,2,57,85,2,11,74,60,50,10,156,23,139,51,0,57,103,42,0,60,52,0,0,132,44,4,10,171,104,54,77,19,93,8,42,15,77,56,2,80,116,8,1,55,93,42,19,118,154,5,75,98,103,46,0,61,86,0,30,184,67,1,14,138,119,63,93,20,90,0,41,9,69,96,3,0,74,76,7,29,125

Organism: Homo sapiens (NCBI:txid9606)

B-factor: mean 59.85, std 20.67, range [25.91, 136.32]

Nearest PDB structures (foldseek):
  6b8l-assembly2_D  TM=9.419E-01  e=8.386E-22  Homo sapiens
  6b8m-assembly2_D  TM=9.446E-01  e=2.684E-21  Homo sapiens
  7vvh-assembly1_C  TM=9.403E-01  e=2.101E-21  Homo sapiens
  8sik-assembly1_B  TM=9.095E-01  e=3.107E-20  Homo sapiens
  4qnh-assembly1_R  TM=5.590E-01  e=1.097E-20  Rattus norvegicus

Foldseek 3Di:
DPVVVVVVVVVVVVVVPVD/DCVVVVVVVVVVVVVVVVVVVVVVD/DDVVVVVVLVVVVCQQVVVPPQWHALVSVQVVQVVVVDDDDSVVSQVVQVVQVPVPPHIGGSVSSVVCVVCPQLPVCSLVVVQVVVVVQVPPPPLKDFLVSCLCPQQPDPPHADPVRSVVLSCQQPVPPPRIGSVSVVSVVVND

Secondary structure (DSSP, 8-state):
-HHHHHHHHHHHHHHHTT-/--HHHHHHHHHHHHHHHHHHHHHH-/--HHHHHHHHHHHHHH-TT-SSEE-HHHHHHHHHHTT----HHHHHHHHHHH-TT-SSSEEHHHHHHHHHHTT--TTHHHHHHHHHHTT-TT-SSEEEHHHHHHHHHHSSSPPPHHHHHHHHHHH-SSSSSEEEHHHHHHHHT-